Protein 3HBZ (pdb70)

Nearest PDB structures (foldseek):
  3hbz-assembly1_A  TM=1.002E+00  e=9.268E-67  Bacteroides thetaiotaomicron VPI-5482
  4het-assembly1_A  TM=7.985E-01  e=2.164E-38  Bacteroides thetaiotaomicron VPI-5482
  4jrl-assembly1_A-2  TM=7.795E-01  e=2.825E-38  Bacteroides ovatus ATCC 8483
  4het-assembly2_B  TM=7.936E-01  e=6.549E-37  Bacteroides thetaiotaomicron VPI-5482
  3s30-assembly1_A  TM=9.361E-01  e=2.487E-27  Phocaeicola vulgatus ATCC 8482

CATH classification: 2.60.40.2340 (+1 more: 2.60.120.890)

Secondary structure (DSSP, 8-state):
---SS---S--EEEEE-TT------EE-SSEEEEE--TT---TTB--EEEESTT-EEESPTT--B-TTS-EEEEEE-TTSS-EEEEEEEEE-SPPP-EE----B-TT-SS--B--EETTEE---B-SHHHH-----SSGGGSSEEEES--SSS-EEEEE-EE-HHHHH---EE--EEESEEE-GGG---HHHHEEE-EE--S-EEEEEEEEEEE--SSEEETTEE-SS-----EEEE--B--SS-S-B-TTTTTT-TT----EE-SS---EEEEEEEEEE---TT----HHHHHHT-BEE-EEEESSTBGGGTEEETT-EEEEEEEEEEE---

Sequence (333 aa):
GREEAPNAEADILSCRLPGVVTTSPIITNNSINIFVGPGTDISSLAPEFTLTPGATIDPPSGTARDFHSSPQQYTVTAADGFWKKKYTVSVIDTELATIYNFEDTLGGQKKYYIFVEREGEKVVEWASGNAGYATGVPKTADDYPTFQFANGKTGKCLSLVTRSTGFFGSIGPIAAGNLFIGSFDVGNASNPLKATKFGLPFRRHIPTYLAGYYKYKAGDQFTEGGKPVSSGKRDICDIYAIYETSESVPTLDGTNAFTSPNLVVSSIARIDDAKETDDEWTYFKLPFHLSGKKYIDKEKLTAGKYNVAIVFTSSLEGDHFNGAIGSTLLIDEVELIYRSE

Organism: Bacteroides thetaiotaomicron (strain ATCC 29148 / DSM 2079 / JCM 5827 / CCUG 10774 / NCTC 10582 / VPI-5482 / E50) (NCBI:txid226186)

InterPro domains:
  IPR025112 Putative carbohydrate metabolism domain [PF13201] (120-356)
  IPR038653 Putative carbohydrate metabolism domain superfamily [G3DSA:2.60.120.890] (114-360)

B-factor: mean 33.22, std 15.98, range [14.79, 108.2]

Structure (mmCIF, N/CA/C/O backbone):
data_3HBZ
#
_entry.id   3HBZ
#
_cell.length_a   94.551
_cell.length_b   94.551
_cell.length_c   107.812
_cell.angle_alpha   90.000
_cell.angle_beta   90.000
_cell.angle_gamma   120.000
#
_symmetry.space_group_name_H-M   'P 32 2 1'
#
loop_
_entity.id
_entity.type
_entity.pdbx_description
1 polymer 'putative glycoside hydrolase'
2 non-polymer 'CALCIUM ION'
3 non-polymer 'SODIUM ION'
4 non-polymer 'CACODYLATE ION'
5 non-polymer 'ACETATE ION'
6 non-polymer DI(HYDROXYETHYL)ETHER
7 non-polymer 'HEXAETHYLENE GLYCOL'
8 water water
#
loop_
_atom_site.group_PDB
_atom_site.id
_atom_site.type_symbol
_atom_site.label_atom_id
_atom_site.label_alt_id
_atom_site.label_comp_id
_atom_site.label_asym_id
_atom_site.label_entity_id
_atom_site.label_seq_id
_atom_site.pdbx_PDB_ins_code
_atom_site.Cartn_x
_atom_site.Cartn_y
_atom_site.Cartn_z
_atom_site.occupancy
_atom_site.B_iso_or_equiv
_atom_site.auth_seq_id
_atom_site.auth_comp_id
_atom_site.auth_asym_id
_atom_site.auth_atom_id
_atom_site.pdbx_PDB_model_num
ATOM 1 N N . GLY A 1 1 ? 23.058 51.331 -25.233 1.00 43.43 0 GLY A N 1
ATOM 2 C CA . GLY A 1 1 ? 24.129 50.368 -25.701 1.00 46.31 0 GLY A CA 1
ATOM 3 C C . GLY A 1 1 ? 23.882 48.956 -25.215 1.00 45.78 0 GLY A C 1
ATOM 4 O O . GLY A 1 1 ? 22.840 48.683 -24.618 1.00 42.84 0 GLY A O 1
ATOM 5 N N . ARG A 1 2 ? 24.831 48.047 -25.476 1.00 52.60 21 ARG A N 1
ATOM 6 C CA . ARG A 1 2 ? 24.704 46.617 -25.077 1.00 54.12 21 ARG A CA 1
ATOM 7 C C . ARG A 1 2 ? 24.564 46.508 -23.589 1.00 54.14 21 ARG A C 1
ATOM 8 O O . ARG A 1 2 ? 25.189 47.221 -22.867 1.00 56.47 21 ARG A O 1
ATOM 10 N N . GLU A 1 3 ? 23.708 45.613 -23.151 1.00 62.27 22 GLU A N 1
ATOM 11 C CA . GLU A 1 3 ? 23.456 45.323 -21.745 1.00 67.99 22 GLU A CA 1
ATOM 12 C C . GLU A 1 3 ? 24.758 44.923 -21.049 1.00 75.47 22 GLU A C 1
ATOM 13 O O . GLU A 1 3 ? 25.549 44.162 -21.624 1.00 75.16 22 GLU A O 1
ATOM 19 N N . GLU A 1 4 ? 24.975 45.417 -19.821 1.00 81.67 23 GLU A N 1
ATOM 20 C CA . GLU A 1 4 ? 26.243 45.182 -19.092 1.00 86.90 23 GLU A CA 1
ATOM 21 C C . GLU A 1 4 ? 26.199 43.793 -18.431 1.00 90.45 23 GLU A C 1
ATOM 22 O O . GLU A 1 4 ? 27.033 42.924 -18.731 1.00 92.65 23 GLU A O 1
ATOM 24 N N . ALA A 1 5 ? 25.203 43.595 -17.560 1.00 92.77 24 ALA A N 1
ATOM 25 C CA . ALA A 1 5 ? 24.908 42.286 -16.959 1.00 93.19 24 ALA A CA 1
ATOM 26 C C . ALA A 1 5 ? 23.534 41.755 -17.447 1.00 94.11 24 ALA A C 1
ATOM 27 O O . ALA A 1 5 ? 22.513 42.015 -16.809 1.00 93.03 24 ALA A O 1
ATOM 29 N N . PRO A 1 6 ? 23.507 41.028 -18.597 1.00 95.57 25 PRO A N 1
ATOM 30 C CA . PRO A 1 6 ? 22.307 40.248 -19.009 1.00 95.21 25 PRO A CA 1
ATOM 31 C C . PRO A 1 6 ? 21.619 39.474 -17.855 1.00 93.65 25 PRO A C 1
ATOM 32 O O . PRO A 1 6 ? 22.281 38.696 -17.186 1.00 94.52 25 PRO A O 1
ATOM 36 N N . ASN A 1 7 ? 20.311 39.641 -17.646 1.00 91.44 26 ASN A N 1
ATOM 37 C CA . ASN A 1 7 ? 19.629 38.999 -16.484 1.00 90.28 26 ASN A CA 1
ATOM 38 C C . ASN A 1 7 ? 19.437 37.434 -16.547 1.00 88.41 26 ASN A C 1
ATOM 39 O O . ASN A 1 7 ? 18.704 36.863 -15.723 1.00 91.45 26 ASN A O 1
ATOM 44 N N . ALA A 1 8 ? 20.131 36.750 -17.469 1.00 81.61 27 ALA A N 1
ATOM 45 C CA . ALA A 1 8 ? 20.044 35.289 -17.602 1.00 75.41 27 ALA A CA 1
ATOM 46 C C . ALA A 1 8 ? 18.583 34.848 -17.790 1.00 70.64 27 ALA A C 1
ATOM 47 O O . ALA A 1 8 ? 18.089 34.810 -18.918 1.00 73.11 27 ALA A O 1
ATOM 49 N N . GLU A 1 9 ? 17.901 34.557 -16.689 1.00 63.76 28 GLU A N 1
ATOM 50 C CA . GLU A 1 9 ? 16.539 34.008 -16.714 1.00 59.48 28 GLU A CA 1
ATOM 51 C C . GLU A 1 9 ? 15.492 35.008 -17.308 1.00 54.81 28 GLU A C 1
ATOM 52 O O . GLU A 1 9 ? 15.533 36.203 -17.029 1.00 54.71 28 GLU A O 1
ATOM 58 N N . ALA A 1 10 ? 14.571 34.489 -18.122 1.00 45.28 29 ALA A N 1
ATOM 59 C CA . ALA A 1 10 ? 13.529 35.256 -18.663 1.00 39.03 29 ALA A CA 1
ATOM 60 C C . ALA A 1 10 ? 12.201 35.150 -17.861 1.00 33.87 29 ALA A C 1
ATOM 61 O O . ALA A 1 10 ? 11.816 34.117 -17.286 1.00 29.83 29 ALA A O 1
ATOM 63 N N . ASP A 1 11 ? 11.545 36.289 -17.793 1.00 29.37 30 ASP A N 1
ATOM 64 C CA . ASP A 1 11 ? 10.456 36.500 -16.889 1.00 28.19 30 ASP A CA 1
ATOM 65 C C . ASP A 1 11 ? 9.137 36.631 -17.616 1.00 29.02 30 ASP A C 1
ATOM 66 O O . ASP A 1 11 ? 9.071 37.069 -18.765 1.00 27.00 30 ASP A O 1
ATOM 71 N N . ILE A 1 12 ? 8.081 36.304 -16.890 1.00 25.25 31 ILE A N 1
ATOM 72 C CA . ILE A 1 12 ? 6.759 36.817 -17.179 1.00 24.03 31 ILE A CA 1
ATOM 73 C C . ILE A 1 12 ? 6.709 38.201 -16.593 1.00 26.84 31 ILE A C 1
ATOM 74 O O . ILE A 1 12 ? 6.898 38.351 -15.404 1.00 25.89 31 ILE A O 1
ATOM 79 N N . LEU A 1 13 ? 6.422 39.194 -17.422 1.00 26.01 32 LEU A N 1
ATOM 80 C CA . LEU A 1 13 ? 6.416 40.598 -16.988 1.00 27.08 32 LEU A CA 1
ATOM 81 C C . LEU A 1 13 ? 5.034 41.110 -16.709 1.00 25.24 32 LEU A C 1
ATOM 82 O O . LEU A 1 13 ? 4.892 42.100 -16.042 1.00 27.68 32 LEU A O 1
ATOM 87 N N . SER A 1 14 ? 4.000 40.458 -17.233 1.00 25.47 33 SER A N 1
ATOM 88 C CA . SER A 1 14 ? 2.608 40.837 -16.921 1.00 23.43 33 SER A CA 1
ATOM 89 C C . SER A 1 14 ? 1.680 39.701 -17.214 1.00 24.99 33 SER A C 1
ATOM 90 O O . SER A 1 14 ? 2.037 38.782 -17.943 1.00 28.01 33 SER A O 1
ATOM 93 N N . CYS A 1 15 ? 0.474 39.804 -16.671 1.00 26.23 34 CYS A N 1
ATOM 94 C CA . CYS A 1 15 ? -0.567 38.776 -16.842 1.00 26.88 34 CYS A CA 1
ATOM 95 C C . CYS A 1 15 ? -1.889 39.449 -16.925 1.00 28.10 34 CYS A C 1
ATOM 96 O O . CYS A 1 15 ? -2.154 40.340 -16.129 1.00 30.37 34 CYS A O 1
ATOM 99 N N . ARG A 1 16 ? -2.742 39.016 -17.853 1.00 29.37 35 ARG A N 1
ATOM 100 C CA . ARG A 1 16 ? -4.108 39.465 -17.862 1.00 31.06 35 ARG A CA 1
ATOM 101 C C . ARG A 1 16 ? -5.016 38.376 -18.400 1.00 31.59 35 ARG A C 1
ATOM 102 O O . ARG A 1 16 ? -4.516 37.383 -18.935 1.00 30.01 35 ARG A O 1
ATOM 110 N N . LEU A 1 17 ? -6.327 38.537 -18.161 1.00 28.71 36 LEU A N 1
ATOM 111 C CA . LEU A 1 17 ? -7.352 37.601 -18.613 1.00 30.17 36 LEU A CA 1
ATOM 112 C C . LEU A 1 17 ? -8.352 38.350 -19.509 1.00 31.55 36 LEU A C 1
ATOM 113 O O . LEU A 1 17 ? -9.268 39.021 -19.027 1.00 31.73 36 LEU A O 1
ATOM 118 N N . PRO A 1 18 ? -8.168 38.259 -20.822 1.00 34.88 37 PRO A N 1
ATOM 119 C CA . PRO A 1 18 ? -9.060 38.967 -21.749 1.00 34.60 37 PRO A CA 1
ATOM 120 C C . PRO A 1 18 ? -10.525 38.587 -21.490 1.00 33.75 37 PRO A C 1
ATOM 121 O O . PRO A 1 18 ? -10.828 37.425 -21.300 1.00 34.09 37 PRO A O 1
ATOM 125 N N . GLY A 1 19 ? -11.404 39.569 -21.426 1.00 33.84 38 GLY A N 1
ATOM 126 C CA . GLY A 1 19 ? -12.829 39.315 -21.153 1.00 36.27 38 GLY A CA 1
ATOM 127 C C . GLY A 1 19 ? -13.272 38.941 -19.738 1.00 35.64 38 GLY A C 1
ATOM 128 O O . GLY A 1 19 ? -14.463 38.742 -19.529 1.00 37.33 38 GLY A O 1
ATOM 129 N N . VAL A 1 20 ? -12.343 38.845 -18.774 1.00 34.21 39 VAL A N 1
ATOM 130 C CA . VAL A 1 20 ? -12.689 38.647 -17.346 1.00 32.44 39 VAL A CA 1
ATOM 131 C C . VAL A 1 20 ? -12.166 39.843 -16.556 1.00 33.18 39 VAL A C 1
ATOM 132 O O . VAL A 1 20 ? -11.005 40.245 -16.732 1.00 36.78 39 VAL A O 1
ATOM 136 N N . VAL A 1 21 ? -12.990 40.398 -15.674 1.00 32.86 40 VAL A N 1
ATOM 137 C CA . VAL A 1 21 ? -12.545 41.501 -14.823 1.00 34.43 40 VAL A CA 1
ATOM 138 C C . VAL A 1 21 ? -11.831 40.877 -13.632 1.00 32.42 40 VAL A C 1
ATOM 139 O O . VAL A 1 21 ? -12.395 40.040 -12.898 1.00 33.41 40 VAL A O 1
ATOM 151 N N . THR A 1 23 ? -10.071 41.355 -9.976 1.00 27.10 42 THR A N 1
ATOM 152 C CA . THR A 1 23 ? -10.592 42.184 -8.888 1.00 25.03 42 THR A CA 1
ATOM 153 C C . THR A 1 23 ? -9.491 43.111 -8.387 1.00 25.13 42 THR A C 1
ATOM 154 O O . THR A 1 23 ? -9.775 44.101 -7.725 1.00 27.10 42 THR A O 1
ATOM 158 N N . THR A 1 24 ? -8.248 42.784 -8.730 1.00 24.76 43 THR A N 1
ATOM 159 C CA . THR A 1 24 ? -7.042 43.546 -8.336 1.00 23.36 43 THR A CA 1
ATOM 160 C C . THR A 1 24 ? -5.927 43.091 -9.253 1.00 26.13 43 THR A C 1
ATOM 161 O O . THR A 1 24 ? -6.087 42.098 -9.942 1.00 25.63 43 THR A O 1
ATOM 165 N N . SER A 1 25 ? -4.810 43.817 -9.302 1.00 26.95 44 SER A N 1
ATOM 166 C CA . SER A 1 25 ? -3.712 43.422 -10.167 1.00 27.33 44 SER A CA 1
ATOM 167 C C . SER A 1 25 ? -3.099 42.092 -9.778 1.00 25.56 44 SER A C 1
ATOM 168 O O . SER A 1 25 ? -2.917 41.788 -8.617 1.00 28.29 44 SER A O 1
ATOM 171 N N . PRO A 1 26 ? -2.698 41.317 -10.768 1.00 28.61 45 PRO A N 1
ATOM 172 C CA . PRO A 1 26 ? -2.011 40.060 -10.464 1.00 28.81 45 PRO A CA 1
ATOM 173 C C . PRO A 1 26 ? -0.764 40.295 -9.649 1.00 28.00 45 PRO A C 1
ATOM 174 O O . PRO A 1 26 ? -0.109 41.280 -9.852 1.00 28.02 45 PRO A O 1
ATOM 178 N N . ILE A 1 27 ? -0.474 39.395 -8.716 1.00 24.36 46 ILE A N 1
ATOM 179 C CA . ILE A 1 27 ? 0.678 39.513 -7.869 1.00 27.64 46 ILE A CA 1
ATOM 180 C C . ILE A 1 27 ? 1.731 38.548 -8.432 1.00 27.00 46 ILE A C 1
ATOM 181 O O . ILE A 1 27 ? 1.575 37.304 -8.404 1.00 24.87 46 ILE A O 1
ATOM 186 N N . ILE A 1 28 ? 2.776 39.152 -8.965 1.00 27.78 47 ILE A N 1
ATOM 187 C CA . ILE A 1 28 ? 3.881 38.429 -9.576 1.00 28.22 47 ILE A CA 1
ATOM 188 C C . ILE A 1 28 ? 5.110 38.405 -8.669 1.00 27.13 47 ILE A C 1
ATOM 189 O O . ILE A 1 28 ? 5.554 39.423 -8.206 1.00 27.05 47 ILE A O 1
ATOM 194 N N . THR A 1 29 ? 5.631 37.212 -8.389 1.00 28.49 48 THR A N 1
ATOM 195 C CA . THR A 1 29 ? 6.894 37.069 -7.681 1.00 29.24 48 THR A CA 1
ATOM 196 C C . THR A 1 29 ? 7.906 36.476 -8.673 1.00 28.33 48 THR A C 1
ATOM 19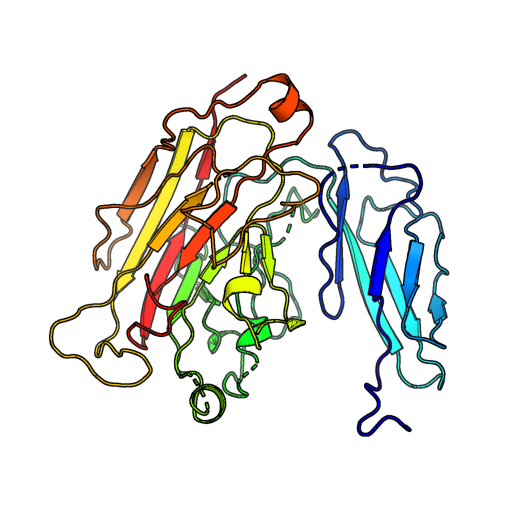7 O O . THR A 1 29 ? 7.628 36.419 -9.865 1.00 31.36 48 THR A O 1
ATOM 201 N N . ASN A 1 30 ? 9.050 36.022 -8.179 1.00 26.97 49 ASN A N 1
ATOM 202 C CA . ASN A 1 30 ? 10.048 35.423 -9.030 1.00 29.43 49 ASN A CA 1
ATOM 203 C C . ASN A 1 30 ? 9.554 34.186 -9.815 1.00 28.87 49 ASN A C 1
ATOM 204 O O . ASN A 1 30 ? 9.974 33.996 -10.946 1.00 26.55 49 ASN A O 1
ATOM 209 N N . ASN A 1 31 ? 8.699 33.352 -9.197 1.00 25.92 50 ASN A N 1
ATOM 210 C CA . ASN A 1 31 ? 8.284 32.071 -9.770 1.00 28.62 50 ASN A CA 1
ATOM 211 C C . ASN A 1 31 ? 6.774 31.775 -9.611 1.00 25.68 50 ASN A C 1
ATOM 212 O O . ASN A 1 31 ? 6.361 30.625 -9.735 1.00 25.98 50 ASN A O 1
ATOM 217 N N . SER A 1 32 ? 5.972 32.789 -9.307 1.00 26.25 51 SER A N 1
ATOM 218 C CA . SER A 1 32 ? 4.549 32.595 -9.099 1.00 27.22 51 SER A CA 1
ATOM 219 C C . SER A 1 32 ? 3.767 33.806 -9.526 1.00 27.26 51 SER A C 1
ATOM 220 O O . SER A 1 32 ? 4.263 34.965 -9.499 1.00 27.31 51 SER A O 1
ATOM 223 N N . ILE A 1 33 ? 2.555 33.516 -9.967 1.00 26.00 52 ILE A N 1
ATOM 224 C CA . ILE A 1 33 ? 1.531 34.529 -10.242 1.00 27.25 52 ILE A CA 1
ATOM 225 C C . ILE A 1 33 ? 0.230 34.142 -9.527 1.00 27.16 52 ILE A C 1
ATOM 226 O O . ILE A 1 33 ? -0.170 32.994 -9.594 1.00 29.34 52 ILE A O 1
ATOM 231 N N . ASN A 1 34 ? -0.383 35.096 -8.810 1.00 26.82 53 ASN A N 1
ATOM 232 C CA . ASN A 1 34 ? -1.717 34.940 -8.221 1.00 27.11 53 ASN A CA 1
ATOM 233 C C . ASN A 1 34 ? -2.638 35.923 -8.936 1.00 27.33 53 ASN A C 1
ATOM 234 O O . ASN A 1 34 ? -2.396 37.135 -8.940 1.00 24.43 53 ASN A O 1
ATOM 239 N N . ILE A 1 35 ? -3.666 35.378 -9.562 1.00 23.82 54 ILE A N 1
ATOM 240 C CA . ILE A 1 35 ? -4.657 36.117 -10.331 1.00 25.92 54 ILE A CA 1
ATOM 241 C C . ILE A 1 35 ? -5.948 36.108 -9.496 1.00 26.82 54 ILE A C 1
ATOM 242 O O . ILE A 1 35 ? -6.336 35.076 -8.987 1.00 25.06 54 ILE A O 1
ATOM 247 N N . PHE A 1 36 ? -6.591 37.255 -9.334 1.00 27.80 55 PHE A N 1
ATOM 248 C CA . PHE A 1 36 ? -7.802 37.354 -8.511 1.00 27.77 55 PHE A CA 1
ATOM 249 C C . PHE A 1 36 ? -9.052 37.675 -9.348 1.00 25.99 55 PHE A C 1
ATOM 250 O O . PHE A 1 36 ? -9.091 38.681 -10.074 1.00 22.37 55 PHE A O 1
ATOM 258 N N . VAL A 1 37 ? -10.084 36.838 -9.209 1.00 25.12 56 VAL A N 1
ATOM 259 C CA . VAL A 1 37 ? -11.347 37.048 -9.907 1.00 25.49 56 VAL A CA 1
ATOM 260 C C . VAL A 1 37 ? -12.507 37.034 -8.906 1.00 24.30 56 VAL A C 1
ATOM 261 O O . VAL A 1 37 ? -12.362 36.573 -7.776 1.00 25.26 56 VAL A O 1
ATOM 265 N N . GLY A 1 38 ? -13.654 37.558 -9.311 1.00 25.37 57 GLY A N 1
ATOM 266 C CA . GLY A 1 38 ? -14.814 37.602 -8.429 1.00 27.17 57 GLY A CA 1
ATOM 267 C C . GLY A 1 38 ? -15.354 36.215 -8.106 1.00 29.56 57 GLY A C 1
ATOM 268 O O . GLY A 1 38 ? -15.383 35.331 -8.971 1.00 27.47 57 GLY A O 1
ATOM 269 N N . PRO A 1 39 ? -15.779 36.006 -6.853 1.00 32.20 58 PRO A N 1
ATOM 270 C CA . PRO A 1 39 ? -16.481 34.771 -6.485 1.00 32.76 58 PRO A CA 1
ATOM 271 C C . PRO A 1 39 ? -17.615 34.503 -7.446 1.00 33.26 58 PRO A C 1
ATOM 272 O O . PRO A 1 39 ? -18.372 35.422 -7.761 1.00 33.56 58 PRO A O 1
ATOM 276 N N . GLY A 1 40 ? -17.699 33.273 -7.937 1.00 33.68 59 GLY A N 1
ATOM 277 C CA . GLY A 1 40 ? -18.656 32.919 -8.986 1.00 33.50 59 GLY A CA 1
ATOM 278 C C . GLY A 1 40 ? -18.095 32.894 -10.409 1.00 33.44 59 GLY A C 1
ATOM 279 O O . GLY A 1 40 ? -18.768 32.407 -11.313 1.00 34.09 59 GLY A O 1
ATOM 280 N N . THR A 1 41 ? -16.905 33.458 -10.646 1.00 32.76 60 THR A N 1
ATOM 281 C CA . THR A 1 41 ? -16.275 33.362 -11.981 1.00 31.30 60 THR A CA 1
ATOM 282 C C . THR A 1 41 ? -15.992 31.902 -12.271 1.00 31.45 60 THR A C 1
ATOM 283 O O . THR A 1 41 ? -15.599 31.172 -11.376 1.00 32.42 60 THR A O 1
ATOM 287 N N . ASP A 1 42 ? -16.220 31.479 -13.512 1.00 32.37 61 ASP A N 1
ATOM 288 C CA . ASP A 1 42 ? -15.864 30.139 -13.960 1.00 31.97 61 ASP A CA 1
ATOM 289 C C . ASP A 1 42 ? -14.355 30.072 -14.174 1.00 30.45 61 ASP A C 1
ATOM 290 O O . ASP A 1 42 ? -13.794 30.811 -15.009 1.00 33.73 61 ASP A O 1
ATOM 295 N N . ILE A 1 43 ? -13.685 29.206 -13.420 1.00 26.18 62 ILE A N 1
ATOM 296 C CA . ILE A 1 43 ? -12.233 29.097 -13.559 1.00 28.03 62 ILE A CA 1
ATOM 297 C C . ILE A 1 43 ? -11.741 27.810 -14.270 1.00 29.67 62 ILE A C 1
ATOM 298 O O . ILE A 1 43 ? -10.523 27.563 -14.307 1.00 29.33 62 ILE A O 1
ATOM 303 N N . SER A 1 44 ? -12.680 27.039 -14.852 1.00 29.10 63 SER A N 1
ATOM 304 C CA . SER A 1 44 ? -12.391 25.764 -15.526 1.00 29.25 63 SER A CA 1
ATOM 305 C C . SER A 1 44 ? -11.697 25.936 -16.858 1.00 29.00 63 SER A C 1
ATOM 306 O O . SER A 1 44 ? -11.205 24.965 -17.417 1.00 27.19 63 SER A O 1
ATOM 309 N N . SER A 1 45 ? -11.706 27.144 -17.406 1.00 29.43 64 SER A N 1
ATOM 310 C CA . SER A 1 45 ? -11.194 27.346 -18.738 1.00 31.22 64 SER A CA 1
ATOM 311 C C . SER A 1 45 ? -10.732 28.770 -18.979 1.00 29.67 64 SER A C 1
ATOM 312 O O . SER A 1 45 ? -11.085 29.387 -19.982 1.00 34.04 64 SER A O 1
ATOM 315 N N . LEU A 1 46 ? -9.883 29.263 -18.102 1.00 28.74 65 LEU A N 1
ATOM 316 C CA . LEU A 1 46 ? -9.309 30.597 -18.244 1.00 26.54 65 LEU A CA 1
ATOM 317 C C . LEU A 1 46 ? -8.052 30.532 -19.099 1.00 27.72 65 LEU A C 1
ATOM 318 O O . LEU A 1 46 ? -7.333 29.522 -19.111 1.00 27.20 65 LEU A O 1
ATOM 323 N N . ALA A 1 47 ? -7.773 31.627 -19.799 1.00 27.69 66 ALA A N 1
ATOM 324 C CA . ALA A 1 47 ? -6.724 31.654 -20.802 1.00 23.94 66 ALA A CA 1
ATOM 325 C C . ALA A 1 47 ? -5.842 32.887 -20.570 1.00 26.23 66 ALA A C 1
ATOM 326 O O . ALA A 1 47 ? -5.870 33.841 -21.350 1.00 24.59 66 ALA A O 1
ATOM 328 N N . PRO A 1 48 ? -5.066 32.874 -19.484 1.00 26.08 67 PRO A N 1
ATOM 329 C CA . PRO A 1 48 ? -4.157 33.981 -19.192 1.00 25.77 67 PRO A CA 1
ATOM 330 C C . PRO A 1 48 ? -3.232 34.325 -20.373 1.00 25.32 67 PRO A C 1
ATOM 331 O O . PRO A 1 48 ? -2.697 33.419 -21.062 1.00 24.04 67 PRO A O 1
ATOM 335 N N . GLU A 1 49 ? -3.063 35.619 -20.619 1.00 24.23 68 GLU A N 1
ATOM 336 C CA . GLU A 1 49 ? -2.089 36.115 -21.605 1.00 27.78 68 GLU A CA 1
ATOM 337 C C . GLU A 1 49 ? -0.978 36.896 -20.920 1.00 28.72 68 GLU A C 1
ATOM 338 O O . GLU A 1 49 ? -1.234 37.651 -19.974 1.00 27.75 68 GLU A O 1
ATOM 344 N N . PHE A 1 50 ? 0.252 36.679 -21.378 1.00 27.08 69 PHE A N 1
ATOM 345 C CA . PHE A 1 50 ? 1.423 37.204 -20.700 1.00 25.79 69 PHE A CA 1
ATOM 346 C C . PHE A 1 50 ? 2.199 38.142 -21.633 1.00 27.87 69 PHE A C 1
ATOM 347 O O . PHE A 1 50 ? 2.104 38.052 -22.875 1.00 25.33 69 PHE A O 1
ATOM 355 N N . THR A 1 51 ? 2.964 39.041 -21.030 1.00 26.81 70 THR A N 1
ATOM 356 C CA . THR A 1 51 ? 4.083 39.622 -21.716 1.00 24.79 70 THR A CA 1
ATOM 357 C C . THR A 1 51 ? 5.332 38.976 -21.128 1.00 26.48 70 THR A C 1
ATOM 358 O O . THR A 1 51 ? 5.324 38.532 -19.964 1.00 23.91 70 THR A O 1
ATOM 362 N N . LEU A 1 52 ? 6.387 38.904 -21.949 1.00 23.92 71 LEU A N 1
ATOM 363 C CA . LEU A 1 52 ? 7.624 38.225 -21.602 1.00 21.63 71 LEU A CA 1
ATOM 364 C C . LEU A 1 52 ? 8.814 39.083 -21.894 1.00 23.42 71 LEU A C 1
ATOM 365 O O . LEU A 1 52 ? 8.758 40.052 -22.667 1.00 22.56 71 LEU A O 1
ATOM 370 N N . THR A 1 53 ? 9.916 38.703 -21.281 1.00 25.76 72 THR A N 1
ATOM 371 C CA . THR A 1 53 ? 11.248 39.187 -21.677 1.00 25.85 72 THR A CA 1
ATOM 372 C C . THR A 1 53 ? 11.438 39.026 -23.182 1.00 24.60 72 THR A C 1
ATOM 373 O O . THR A 1 53 ? 11.205 37.930 -23.731 1.00 24.01 72 THR A O 1
ATOM 377 N N . PRO A 1 54 ? 11.925 40.087 -23.859 1.00 24.53 73 PRO A N 1
ATOM 378 C CA . PRO A 1 54 ? 12.108 39.974 -25.297 1.00 24.38 73 PRO A CA 1
ATOM 379 C C . PRO A 1 54 ? 12.905 38.724 -25.720 1.00 26.08 73 PRO A C 1
ATOM 380 O O . PRO A 1 54 ? 13.931 38.394 -25.129 1.00 26.30 73 PRO A O 1
ATOM 384 N N . GLY A 1 55 ? 12.373 38.019 -26.712 1.00 24.19 74 GLY A N 1
ATOM 385 C CA . GLY A 1 55 ? 12.984 36.819 -27.236 1.00 26.76 74 GLY A CA 1
ATOM 386 C C . GLY A 1 55 ? 12.662 35.538 -26.498 1.00 26.52 74 GLY A C 1
ATOM 387 O O . GLY A 1 55 ? 13.044 34.475 -26.969 1.00 28.68 74 GLY A O 1
ATOM 388 N N . ALA A 1 56 ? 12.024 35.615 -25.333 1.00 24.65 75 ALA A N 1
ATOM 389 C CA . ALA A 1 56 ? 11.643 34.404 -24.590 1.00 23.89 75 ALA A CA 1
ATOM 390 C C . ALA A 1 56 ? 10.430 33.724 -25.211 1.00 25.96 75 ALA A C 1
ATOM 391 O O . ALA A 1 56 ? 9.665 34.329 -25.957 1.00 23.79 75 ALA A O 1
ATOM 393 N N . THR A 1 57 ? 10.241 32.451 -24.870 1.00 25.05 76 THR A N 1
ATOM 394 C CA . THR A 1 57 ? 9.022 31.758 -25.179 1.00 25.02 76 THR A CA 1
ATOM 395 C C . THR A 1 57 ? 8.452 31.118 -23.933 1.00 26.68 76 THR A C 1
ATOM 396 O O . THR A 1 57 ? 9.174 30.864 -22.949 1.00 25.32 76 THR A O 1
ATOM 400 N N . ILE A 1 58 ? 7.156 30.816 -23.982 1.00 25.24 77 ILE A N 1
ATOM 401 C CA . ILE A 1 58 ? 6.488 30.219 -22.839 1.00 24.52 77 ILE A CA 1
ATOM 402 C C . ILE A 1 58 ? 5.726 28.961 -23.288 1.00 24.16 77 ILE A C 1
ATOM 403 O O . ILE A 1 58 ? 5.146 28.917 -24.367 1.00 22.99 77 ILE A O 1
ATOM 408 N N . ASP A 1 59 ? 5.737 27.951 -22.444 1.00 24.07 78 ASP A N 1
ATOM 409 C CA . ASP A 1 59 ? 5.149 26.640 -22.740 1.00 22.97 78 ASP A CA 1
ATOM 410 C C . ASP A 1 59 ? 4.317 26.284 -21.527 1.00 25.39 78 ASP A C 1
ATOM 411 O O . ASP A 1 59 ? 4.842 26.218 -20.431 1.00 26.96 78 ASP A O 1
ATOM 416 N N . PRO A 1 60 ? 3.000 26.080 -21.713 1.00 26.55 79 PRO A N 1
ATOM 417 C CA . PRO A 1 60 ? 2.301 26.218 -22.967 1.00 27.08 79 PRO A CA 1
ATOM 418 C C . PRO A 1 60 ? 2.189 27.686 -23.364 1.00 27.59 79 PRO A C 1
ATOM 419 O O . PRO A 1 60 ? 2.505 28.550 -22.558 1.00 25.46 79 PRO A O 1
ATOM 423 N N . PRO A 1 61 ? 1.779 27.966 -24.613 1.00 27.55 80 PRO A N 1
ATOM 424 C CA . PRO A 1 61 ? 1.865 29.355 -25.076 1.00 27.49 80 PRO A CA 1
ATOM 425 C C . PRO A 1 61 ? 0.858 30.295 -24.393 1.00 25.97 80 PRO A C 1
ATOM 426 O O . PRO A 1 61 ? -0.186 29.837 -23.846 1.00 22.54 80 PRO A O 1
ATOM 430 N N . SER A 1 62 ? 1.170 31.597 -24.442 1.00 24.73 81 SER A N 1
ATOM 431 C CA . SER A 1 62 ? 0.273 32.630 -23.939 1.00 23.22 81 SER A CA 1
ATOM 432 C C . SER A 1 62 ? -1.096 32.456 -24.552 1.00 24.29 81 SER A C 1
ATOM 433 O O . SER A 1 62 ? -1.210 32.213 -25.742 1.00 22.02 81 SER A O 1
ATOM 436 N N . GLY A 1 63 ? -2.142 32.571 -23.738 1.00 22.46 82 GLY A N 1
ATOM 437 C CA . GLY A 1 63 ? -3.499 32.443 -24.235 1.00 23.88 82 GLY A CA 1
ATOM 438 C C . GLY A 1 63 ? -3.995 30.998 -24.292 1.00 26.46 82 GLY A C 1
ATOM 439 O O . GLY A 1 63 ? -5.056 30.753 -24.831 1.00 23.89 82 GLY A O 1
ATOM 440 N N . THR A 1 64 ? -3.237 30.040 -23.759 1.00 24.39 83 THR A N 1
ATOM 441 C CA . THR A 1 64 ? -3.753 28.668 -23.645 1.00 24.73 83 THR A CA 1
ATOM 442 C C . THR A 1 64 ? -4.834 28.608 -22.553 1.00 24.91 83 THR A C 1
ATOM 443 O O . THR A 1 64 ? -4.621 29.102 -21.444 1.00 25.19 83 THR A O 1
ATOM 447 N N . ALA A 1 65 ? -5.972 27.988 -22.874 1.00 22.41 84 ALA A N 1
ATOM 448 C CA . ALA A 1 65 ? -7.052 27.783 -21.924 1.00 25.16 84 ALA A CA 1
ATOM 449 C C . ALA A 1 65 ? -6.659 26.626 -21.012 1.00 26.08 84 ALA A C 1
ATOM 450 O O . ALA A 1 65 ? -6.204 25.581 -21.495 1.00 26.98 84 ALA A O 1
ATOM 452 N N . ARG A 1 66 ? -6.844 26.807 -19.707 1.00 24.59 85 ARG A N 1
ATOM 453 C CA . ARG A 1 66 ? -6.562 25.741 -18.756 1.00 26.82 85 ARG A CA 1
ATOM 454 C C . ARG A 1 66 ? -7.531 25.796 -17.616 1.00 26.47 85 ARG A C 1
ATOM 455 O O . ARG A 1 66 ? -8.235 26.801 -17.432 1.00 26.68 85 ARG A O 1
ATOM 463 N N . ASP A 1 67 ? -7.532 24.700 -16.860 1.00 26.07 86 ASP A N 1
ATOM 464 C CA . ASP A 1 67 ? -8.386 24.507 -15.692 1.00 25.12 86 ASP A CA 1
ATOM 465 C C . ASP A 1 67 ? -7.602 24.923 -14.448 1.00 25.97 86 ASP A C 1
ATOM 466 O O . ASP A 1 67 ? -6.623 24.263 -14.073 1.00 25.34 86 ASP A O 1
ATOM 471 N N . PHE A 1 68 ? -8.022 26.028 -13.830 1.00 25.94 87 PHE A N 1
ATOM 472 C CA . PHE A 1 68 ? -7.322 26.598 -12.689 1.00 23.84 87 PHE A CA 1
ATOM 473 C C . PHE A 1 68 ? -7.978 26.235 -11.328 1.00 25.92 87 PHE A C 1
ATOM 474 O O . PHE A 1 68 ? -7.704 26.835 -10.292 1.00 24.99 87 PHE A O 1
ATOM 482 N N . HIS A 1 69 ? -8.814 25.215 -11.323 1.00 26.72 88 HIS A N 1
ATOM 483 C CA . HIS A 1 69 ? -9.181 24.595 -10.062 1.00 28.02 88 HIS A CA 1
ATOM 484 C C . HIS A 1 69 ? -7.933 24.246 -9.216 1.00 28.64 88 HIS A C 1
ATOM 485 O O . HIS A 1 69 ? -7.960 24.395 -7.995 1.00 29.84 88 HIS A O 1
ATOM 492 N N . SER A 1 70 ? -6.853 23.825 -9.879 1.00 27.50 89 SER A N 1
ATOM 493 C CA A SER A 1 70 ? -5.547 23.685 -9.246 0.65 26.83 89 SER A CA 1
ATOM 494 C CA B SER A 1 70 ? -5.553 23.657 -9.243 0.35 27.68 89 SER A CA 1
ATOM 495 C C . SER A 1 70 ? -4.559 24.558 -9.964 1.00 27.69 89 SER A C 1
ATOM 496 O O . SER A 1 70 ? -4.730 24.830 -11.149 1.00 28.33 89 SER A O 1
ATOM 501 N N . PRO A 1 71 ? -3.500 24.989 -9.262 1.00 25.86 90 PRO A N 1
ATOM 502 C CA . PRO A 1 71 ? -2.532 25.866 -9.919 1.00 25.61 90 PRO A CA 1
ATOM 503 C C . PRO A 1 71 ? -1.878 25.152 -11.086 1.00 25.80 90 PRO A C 1
ATOM 504 O O . PRO A 1 71 ? -1.737 23.941 -11.049 1.00 26.12 90 PRO A O 1
ATOM 508 N N . GLN A 1 72 ? -1.506 25.915 -12.102 1.00 22.92 91 GLN A N 1
ATOM 509 C CA . GLN A 1 72 ? -1.002 25.390 -13.349 1.00 23.08 91 GLN A CA 1
ATOM 510 C C . GLN A 1 72 ? 0.375 25.965 -13.553 1.00 25.27 91 GLN A C 1
ATOM 511 O O . GLN A 1 72 ? 0.596 27.146 -13.255 1.00 25.46 91 GLN A O 1
ATOM 517 N N . GLN A 1 73 ? 1.292 25.141 -14.045 1.00 23.91 92 GLN A N 1
ATOM 518 C CA . GLN A 1 73 ? 2.671 25.559 -14.275 1.00 26.09 92 GLN A CA 1
ATOM 519 C C . GLN A 1 73 ? 2.950 25.895 -15.743 1.00 26.29 92 GLN A C 1
ATOM 520 O O . GLN A 1 73 ? 2.477 25.223 -16.661 1.00 24.11 92 GLN A O 1
ATOM 526 N N . TYR A 1 74 ? 3.749 26.930 -15.941 1.00 24.55 93 TYR A N 1
ATOM 527 C CA . TYR A 1 74 ? 4.275 27.313 -17.228 1.00 25.81 93 TYR A CA 1
ATOM 528 C C . TYR A 1 74 ? 5.786 27.429 -17.142 1.00 27.29 93 TYR A C 1
ATOM 529 O O . TYR A 1 74 ? 6.322 27.862 -16.125 1.00 30.75 93 TYR A O 1
ATOM 538 N N . THR A 1 75 ? 6.467 27.105 -18.230 1.00 27.03 94 THR A N 1
ATOM 539 C CA . THR A 1 75 ? 7.915 27.293 -18.320 1.00 26.20 94 THR A CA 1
ATOM 540 C C . THR A 1 75 ? 8.267 28.345 -19.378 1.00 26.62 94 THR A C 1
ATOM 541 O O . THR A 1 75 ? 7.854 28.242 -20.517 1.00 24.88 94 THR A O 1
ATOM 545 N N . VAL A 1 76 ? 9.062 29.319 -18.968 1.00 25.33 95 VAL A N 1
ATOM 546 C CA . VAL A 1 76 ? 9.590 30.354 -19.828 1.00 25.73 95 VAL A CA 1
ATOM 547 C C . VAL A 1 76 ? 11.042 29.973 -20.124 1.00 23.90 95 VAL A C 1
ATOM 548 O O . VAL A 1 76 ? 11.823 29.658 -19.220 1.00 25.10 95 VAL A O 1
ATOM 552 N N . THR A 1 77 ? 11.370 29.952 -21.413 1.00 23.83 96 THR A N 1
ATOM 553 C CA . THR A 1 77 ? 12.709 29.707 -21.886 1.00 22.53 96 THR A CA 1
ATOM 554 C C . THR A 1 77 ? 13.224 30.975 -22.514 1.00 25.85 96 THR A C 1
ATOM 555 O O . THR A 1 77 ? 12.524 31.570 -23.351 1.00 23.64 96 THR A O 1
ATOM 559 N N . ALA A 1 78 ? 14.431 31.377 -22.104 1.00 23.17 97 ALA A N 1
ATOM 560 C CA . ALA A 1 78 ? 15.096 32.521 -22.715 1.00 26.82 97 ALA A CA 1
ATOM 561 C C . ALA A 1 78 ? 15.418 32.249 -24.155 1.00 27.55 97 ALA A C 1
ATOM 562 O O . ALA A 1 78 ? 15.395 31.089 -24.619 1.00 28.81 97 ALA A O 1
ATOM 564 N N . ALA A 1 79 ? 15.702 33.352 -24.845 1.00 27.14 98 ALA A N 1
ATOM 565 C CA . ALA A 1 79 ? 16.060 33.376 -26.253 1.00 26.03 98 ALA A CA 1
ATOM 566 C C . ALA A 1 79 ? 17.159 32.422 -26.519 1.00 25.79 98 ALA A C 1
ATOM 567 O O . ALA A 1 79 ? 17.134 31.767 -27.539 1.00 27.77 98 ALA A O 1
ATOM 569 N N . ASP A 1 80 ? 18.134 32.334 -25.614 1.00 25.19 99 ASP A N 1
ATOM 570 C CA . ASP A 1 80 ? 19.282 31.444 -25.828 1.00 26.09 99 ASP A CA 1
ATOM 571 C C . ASP A 1 80 ? 18.963 29.949 -25.746 1.00 27.24 99 ASP A C 1
ATOM 572 O O . ASP A 1 80 ? 19.818 29.155 -26.063 1.00 29.87 99 ASP A O 1
ATOM 577 N N . GLY A 1 81 ? 17.757 29.569 -25.314 1.00 26.43 100 GLY A N 1
ATOM 578 C CA . GLY A 1 81 ? 17.395 28.157 -25.140 1.00 25.72 100 GLY A CA 1
ATOM 579 C C . GLY A 1 81 ? 17.988 27.430 -23.933 1.00 26.11 100 GLY A C 1
ATOM 580 O O . GLY A 1 81 ? 17.672 26.266 -23.693 1.00 29.97 100 GLY A O 1
ATOM 581 N N . PHE A 1 82 ? 18.855 28.089 -23.178 1.00 22.86 101 PHE A N 1
ATOM 582 C CA . PHE A 1 82 ? 19.512 27.492 -22.002 1.00 22.67 101 PHE A CA 1
ATOM 583 C C . PHE A 1 82 ? 18.762 27.847 -20.714 1.00 23.01 101 PHE A C 1
ATOM 584 O O . PHE A 1 82 ? 18.366 26.979 -19.961 1.00 24.06 101 PHE A O 1
ATOM 592 N N . TRP A 1 83 ? 18.562 29.137 -20.458 1.00 21.55 102 TRP A N 1
ATOM 593 C CA . TRP A 1 83 ? 17.932 29.560 -19.213 1.00 21.63 102 TRP A CA 1
ATOM 594 C C . TRP A 1 83 ? 16.433 29.343 -19.285 1.00 23.29 102 TRP A C 1
ATOM 595 O O . TRP A 1 83 ? 15.797 29.740 -20.250 1.00 25.67 102 TRP A O 1
ATOM 606 N N . LYS A 1 84 ? 15.875 28.718 -18.252 1.00 24.38 103 LYS A N 1
ATOM 607 C CA . LYS A 1 84 ? 14.426 28.440 -18.166 1.00 26.26 103 LYS A CA 1
ATOM 608 C C . LYS A 1 84 ? 13.935 28.788 -16.761 1.00 28.64 103 LYS A C 1
ATOM 609 O O . LYS A 1 84 ? 14.700 28.777 -15.820 1.00 30.38 103 LYS A O 1
ATOM 615 N N . LYS A 1 85 ? 12.675 29.131 -16.612 1.00 27.16 104 LYS A N 1
ATOM 616 C CA . LYS A 1 85 ? 12.140 29.352 -15.288 1.00 28.52 104 LYS A CA 1
ATOM 617 C C . LYS A 1 85 ? 10.733 28.814 -15.276 1.00 27.51 104 LYS A C 1
ATOM 618 O O . LYS A 1 85 ? 9.971 29.106 -16.179 1.00 27.49 104 LYS A O 1
ATOM 624 N N . LYS A 1 86 ? 10.368 28.123 -14.212 1.00 24.71 105 LYS A N 1
ATOM 625 C CA . LYS A 1 86 ? 9.017 27.639 -14.049 1.00 26.22 105 LYS A CA 1
ATOM 626 C C . LYS A 1 86 ? 8.244 28.592 -13.171 1.00 24.24 105 LYS A C 1
ATOM 627 O O . LYS A 1 86 ? 8.723 29.001 -12.120 1.00 28.97 105 LYS A O 1
ATOM 633 N N . TYR A 1 87 ? 7.041 28.934 -13.604 1.00 22.70 106 TYR A N 1
ATOM 634 C CA . TYR A 1 87 ? 6.117 29.702 -12.803 1.00 25.82 106 TYR A CA 1
ATOM 635 C C . TYR A 1 87 ? 4.924 28.838 -12.469 1.00 25.09 106 TYR A C 1
ATOM 636 O O . TYR A 1 87 ? 4.462 28.095 -13.338 1.00 27.73 106 TYR A O 1
ATOM 645 N N . THR A 1 88 ? 4.446 28.950 -11.229 1.00 25.35 107 THR A N 1
ATOM 646 C CA . THR A 1 88 ? 3.176 28.432 -10.779 1.00 24.99 107 THR A CA 1
ATOM 647 C C . THR A 1 88 ? 2.133 29.539 -10.809 1.00 26.64 107 THR A C 1
ATOM 648 O O . THR A 1 88 ? 2.239 30.542 -10.116 1.00 26.14 107 THR A O 1
ATOM 652 N N . VAL A 1 89 ? 1.081 29.327 -11.589 1.00 26.95 108 VAL A N 1
ATOM 653 C CA . VAL A 1 89 ? 0.057 30.327 -11.774 1.00 24.18 108 VAL A CA 1
ATOM 654 C C . VAL A 1 89 ? -1.237 29.815 -11.163 1.00 24.92 108 VAL A C 1
ATOM 655 O O . VAL A 1 89 ? -1.727 28.739 -11.535 1.00 24.94 108 VAL A O 1
ATOM 659 N N . SER A 1 90 ? -1.743 30.590 -10.207 1.00 23.30 109 SER A N 1
ATOM 660 C CA . SER A 1 90 ? -2.893 30.251 -9.413 1.00 23.80 109 SER A CA 1
ATOM 661 C C . SER A 1 90 ? -3.961 31.319 -9.609 1.00 23.85 109 SER A C 1
ATOM 662 O O . SER A 1 90 ? -3.647 32.521 -9.821 1.00 25.27 109 SER A O 1
ATOM 665 N N . VAL A 1 91 ? -5.209 30.879 -9.539 1.00 23.92 110 VAL A N 1
ATOM 666 C CA . VAL A 1 91 ? -6.369 31.776 -9.581 1.00 26.61 110 VAL A CA 1
ATOM 667 C C . VAL A 1 91 ? -7.114 31.688 -8.251 1.00 25.88 110 VAL A C 1
ATOM 668 O O . VAL A 1 91 ? -7.430 30.602 -7.794 1.00 25.88 110 VAL A O 1
ATOM 672 N N . ILE A 1 92 ? -7.352 32.842 -7.645 1.00 22.69 111 ILE A N 1
ATOM 673 C CA . ILE A 1 92 ? -8.094 32.965 -6.395 1.00 24.91 111 ILE A CA 1
ATOM 674 C C . ILE A 1 92 ? -9.479 33.468 -6.770 1.00 23.58 111 ILE A C 1
ATOM 675 O O . ILE A 1 92 ? -9.614 34.572 -7.298 1.00 24.18 111 ILE A O 1
ATOM 680 N N . ASP A 1 93 ? -10.491 32.649 -6.546 1.00 25.44 112 ASP A N 1
ATOM 681 C CA . ASP A 1 93 ? -11.871 33.010 -6.893 1.00 26.97 112 ASP A CA 1
ATOM 682 C C . ASP A 1 93 ? -12.788 33.054 -5.669 1.00 27.04 112 ASP A C 1
ATOM 683 O O . ASP A 1 93 ? -13.993 32.896 -5.805 1.00 27.08 112 ASP A O 1
ATOM 688 N N . THR A 1 94 ? -12.212 33.261 -4.496 1.00 24.14 113 THR A N 1
ATOM 689 C CA . THR A 1 94 ? -12.944 33.224 -3.249 1.00 25.06 113 THR A CA 1
ATOM 690 C C . THR A 1 94 ? -12.814 34.581 -2.556 1.00 24.92 113 THR A C 1
ATOM 691 O O . THR A 1 94 ? -12.017 35.410 -2.942 1.00 22.15 113 THR A O 1
ATOM 695 N N . GLU A 1 95 ? -13.640 34.805 -1.552 1.00 23.85 114 GLU A N 1
ATOM 696 C CA . GLU A 1 95 ? -13.586 36.040 -0.802 1.00 26.78 114 GLU A CA 1
ATOM 697 C C . GLU A 1 95 ? -12.415 35.986 0.190 1.00 27.00 114 GLU A C 1
ATOM 698 O O . GLU A 1 95 ? -11.929 34.921 0.514 1.00 23.60 114 GLU A O 1
ATOM 704 N N . LEU A 1 96 ? -11.908 37.147 0.602 1.00 28.09 115 LEU A N 1
ATOM 705 C CA . LEU A 1 96 ? -10.729 37.201 1.468 1.00 29.58 115 LEU A CA 1
ATOM 706 C C . LEU A 1 96 ? -10.904 36.278 2.689 1.00 29.33 115 LEU A C 1
ATOM 707 O O . LEU A 1 96 ? -11.968 36.237 3.278 1.00 26.52 115 LEU A O 1
ATOM 712 N N . ALA A 1 97 ? -9.855 35.576 3.080 1.00 28.25 116 ALA A N 1
ATOM 713 C CA . ALA A 1 97 ? -9.880 34.731 4.287 1.00 27.22 116 ALA A CA 1
ATOM 714 C C . ALA A 1 97 ? -9.907 35.670 5.493 1.00 25.07 116 ALA A C 1
ATOM 715 O O . ALA A 1 97 ? -9.347 36.762 5.418 1.00 27.43 116 ALA A O 1
ATOM 717 N N . THR A 1 98 ? -10.529 35.237 6.592 1.00 23.47 117 THR A N 1
ATOM 718 C CA . THR A 1 98 ? -10.680 36.082 7.800 1.00 27.08 117 THR A CA 1
ATOM 719 C C . THR A 1 98 ? -10.298 35.407 9.134 1.00 26.63 117 THR A C 1
ATOM 720 O O . THR A 1 98 ? -10.427 36.030 10.190 1.00 26.06 117 THR A O 1
ATOM 724 N N . ILE A 1 99 ? -9.832 34.160 9.075 1.00 23.81 118 ILE A N 1
ATOM 725 C CA . ILE A 1 99 ? -9.468 33.393 10.272 1.00 28.82 118 ILE A CA 1
ATOM 726 C C . ILE A 1 99 ? -8.034 32.935 10.088 1.00 25.91 118 ILE A C 1
ATOM 727 O O . ILE A 1 99 ? -7.750 32.197 9.155 1.00 26.65 118 ILE A O 1
ATOM 732 N N . TYR A 1 100 ? -7.136 33.349 10.980 1.00 25.91 119 TYR A N 1
ATOM 733 C CA . TYR A 1 100 ? -5.696 33.166 10.768 1.00 24.36 119 TYR A CA 1
ATOM 734 C C . TYR A 1 100 ? -5.057 32.437 11.932 1.00 26.34 119 TYR A C 1
ATOM 735 O O . TYR A 1 100 ? -4.921 32.995 13.011 1.00 24.84 119 TYR A O 1
ATOM 744 N N . ASN A 1 101 ? -4.645 31.197 11.704 1.00 23.16 120 ASN A N 1
ATOM 745 C CA . ASN A 1 101 ? -4.017 30.389 12.747 1.00 25.05 120 ASN A CA 1
ATOM 746 C C . ASN A 1 101 ? -2.499 30.189 12.539 1.00 24.95 120 ASN A C 1
ATOM 747 O O . ASN A 1 101 ? -1.809 29.600 13.367 1.00 24.52 120 ASN A O 1
ATOM 752 N N . PHE A 1 102 ? -2.002 30.677 11.408 1.00 24.92 121 PHE A N 1
ATOM 753 C CA . PHE A 1 102 ? -0.585 30.704 11.094 1.00 25.39 121 PHE A CA 1
ATOM 754 C C . PHE A 1 102 ? 0.085 29.339 11.082 1.00 25.91 121 PHE A C 1
ATOM 755 O O . PHE A 1 102 ? 1.273 29.227 11.420 1.00 24.58 121 PHE A O 1
ATOM 763 N N . GLU A 1 103 ? -0.683 28.312 10.686 1.00 25.33 122 GLU A N 1
ATOM 764 C CA . GLU A 1 103 ? -0.190 26.959 10.592 1.00 25.40 122 GLU A CA 1
ATOM 765 C C . GLU A 1 103 ? 0.471 26.651 9.233 1.00 28.69 122 GLU A C 1
ATOM 766 O O . GLU A 1 103 ? 1.354 25.816 9.147 1.00 31.34 122 GLU A O 1
ATOM 772 N N . ASP A 1 104 ? 0.000 27.288 8.166 1.00 29.16 123 ASP A N 1
ATOM 773 C CA . ASP A 1 104 ? 0.294 26.834 6.808 1.00 24.96 123 ASP A CA 1
ATOM 774 C C . ASP A 1 104 ? 1.274 27.772 6.128 1.00 25.28 123 ASP A C 1
ATOM 775 O O . ASP A 1 104 ? 1.075 29.002 6.143 1.00 23.09 123 ASP A O 1
ATOM 780 N N . THR A 1 105 ? 2.300 27.204 5.523 1.00 22.41 124 THR A N 1
ATOM 781 C CA . THR A 1 105 ? 3.280 27.972 4.770 1.00 23.70 124 THR A CA 1
ATOM 782 C C . THR A 1 105 ? 3.633 27.190 3.503 1.00 25.49 124 THR A C 1
ATOM 783 O O . THR A 1 105 ? 3.355 25.982 3.402 1.00 26.49 124 THR A O 1
ATOM 787 N N . LEU A 1 106 ? 4.242 27.866 2.527 1.00 26.52 125 LEU A N 1
ATOM 788 C CA . LEU A 1 106 ? 4.628 27.234 1.264 1.00 27.12 125 LEU A CA 1
ATOM 789 C C . LEU A 1 106 ? 5.903 26.415 1.427 1.00 29.57 125 LEU A C 1
ATOM 790 O O . LEU A 1 106 ? 6.898 26.897 1.911 1.00 30.07 125 LEU A O 1
ATOM 795 N N . GLY A 1 107 ? 5.850 25.149 1.043 1.00 32.43 126 GLY A N 1
ATOM 796 C CA . GLY A 1 107 ? 7.015 24.267 1.134 1.00 33.30 126 GLY A CA 1
ATOM 797 C C . GLY A 1 107 ? 8.046 24.563 0.048 1.00 35.56 126 GLY A C 1
ATOM 798 O O . GLY A 1 107 ? 7.734 25.173 -0.977 1.00 36.71 126 GLY A O 1
ATOM 799 N N . GLY A 1 108 ? 9.299 24.170 0.301 1.00 36.59 127 GLY A N 1
ATOM 800 C CA . GLY A 1 108 ? 10.376 24.335 -0.680 1.00 36.46 127 GLY A CA 1
ATOM 801 C C . GLY A 1 108 ? 10.893 25.746 -0.942 1.00 35.80 127 GLY A C 1
ATOM 802 O O . GLY A 1 108 ? 11.538 25.979 -1.949 1.00 42.53 127 GLY A O 1
ATOM 803 N N . GLN A 1 109 ? 10.616 26.692 -0.066 1.00 30.59 128 GLN A N 1
ATOM 804 C CA . GLN A 1 109 ? 11.083 28.073 -0.253 1.00 32.13 128 GLN A CA 1
ATOM 805 C C . GLN A 1 109 ? 12.230 28.337 0.697 1.00 27.70 128 GLN A C 1
ATOM 806 O O . GLN A 1 109 ? 12.357 27.687 1.706 1.00 29.66 128 GLN A O 1
ATOM 812 N N . LYS A 1 110 ? 13.032 29.331 0.397 1.00 26.91 129 LYS A N 1
ATOM 813 C CA A LYS A 1 110 ? 14.159 29.659 1.250 0.60 27.94 129 LYS A CA 1
ATOM 814 C CA B LYS A 1 110 ? 14.170 29.704 1.221 0.40 27.57 129 LYS A CA 1
ATOM 815 C C . LYS A 1 110 ? 13.750 30.519 2.440 1.00 25.63 129 LYS A C 1
ATOM 816 O O . LYS A 1 110 ? 14.529 30.690 3.367 1.00 27.17 129 LYS A O 1
ATOM 827 N N . TYR A 1 111 ? 12.544 31.070 2.406 1.00 24.90 130 TYR A N 1
ATOM 828 C CA . TYR A 1 111 ? 11.996 31.739 3.578 1.00 25.72 130 TYR A CA 1
ATOM 829 C C . TYR A 1 111 ? 10.500 31.436 3.659 1.00 27.44 130 TYR A C 1
ATOM 830 O O . TYR A 1 111 ? 9.909 30.904 2.733 1.00 24.48 130 TYR A O 1
ATOM 839 N N . TYR A 1 112 ? 9.895 31.801 4.773 1.00 27.35 131 TYR A N 1
ATOM 840 C CA . TYR A 1 112 ? 8.535 31.462 5.012 1.00 24.70 131 TYR A CA 1
ATOM 841 C C . TYR A 1 112 ? 7.600 32.399 4.312 1.00 26.37 131 TYR A C 1
ATOM 842 O O . TYR A 1 112 ? 7.757 33.638 4.388 1.00 23.90 131 TYR A O 1
ATOM 851 N N . ILE A 1 113 ? 6.597 31.786 3.677 1.00 23.74 132 ILE A N 1
ATOM 852 C CA . ILE A 1 113 ? 5.420 32.474 3.101 1.00 22.65 132 ILE A CA 1
ATOM 853 C C . ILE A 1 113 ? 4.197 31.760 3.707 1.00 23.27 132 ILE A C 1
ATOM 854 O O . ILE A 1 113 ? 3.991 30.549 3.499 1.00 21.87 132 ILE A O 1
ATOM 859 N N . PHE A 1 114 ? 3.472 32.508 4.531 1.00 24.50 133 PHE A N 1
ATOM 860 C CA . PHE A 1 114 ? 2.224 32.079 5.162 1.00 23.67 133 PHE A CA 1
ATOM 861 C C . PHE A 1 114 ? 1.080 32.148 4.194 1.00 23.84 133 PHE A C 1
ATOM 862 O O . PHE A 1 114 ? 0.885 33.173 3.501 1.00 22.51 133 PHE A O 1
ATOM 870 N N . VAL A 1 115 ? 0.306 31.078 4.134 1.00 24.91 134 VAL A N 1
ATOM 871 C CA . VAL A 1 115 ? -0.856 31.012 3.265 1.00 24.23 134 VAL A CA 1
ATOM 872 C C . VAL A 1 115 ? -2.118 30.654 4.043 1.00 26.99 134 VAL A C 1
ATOM 873 O O . VAL A 1 115 ? -2.058 30.114 5.152 1.00 25.62 134 VAL A O 1
ATOM 877 N N . GLU A 1 116 ? -3.263 30.982 3.461 1.00 23.34 135 GLU A N 1
ATOM 878 C CA . GLU A 1 116 ? -4.558 30.526 3.960 1.00 26.36 135 GLU A CA 1
ATOM 879 C C . GLU A 1 116 ? -5.056 29.475 2.978 1.00 28.65 135 GLU A C 1
ATOM 880 O O . GLU A 1 116 ? -4.870 29.648 1.767 1.00 26.36 135 GLU A O 1
ATOM 886 N N . ARG A 1 117 ? -5.644 28.382 3.489 1.00 31.05 136 ARG A N 1
ATOM 887 C CA . ARG A 1 117 ? -6.162 27.299 2.665 1.00 33.44 136 ARG A CA 1
ATOM 888 C C . ARG A 1 117 ? -7.661 27.079 2.917 1.00 37.26 136 ARG A C 1
ATOM 889 O O . ARG A 1 117 ? -8.189 27.394 3.989 1.00 35.56 136 ARG A O 1
ATOM 897 N N . GLU A 1 118 ? -8.353 26.604 1.885 1.00 41.33 137 GLU A N 1
ATOM 898 C CA . GLU A 1 118 ? -9.655 25.915 2.029 1.00 43.99 137 GLU A CA 1
ATOM 899 C C . GLU A 1 118 ? -9.409 24.507 1.507 1.00 45.07 137 GLU A C 1
ATOM 900 O O . GLU A 1 118 ? -9.269 24.313 0.305 1.00 44.91 137 GLU A O 1
ATOM 906 N N . GLY A 1 119 ? -9.290 23.537 2.413 1.00 47.41 138 GLY A N 1
ATOM 907 C CA . GLY A 1 119 ? -8.860 22.185 2.049 1.00 45.64 138 GLY A CA 1
ATOM 908 C C . GLY A 1 119 ? -7.440 22.266 1.533 1.00 45.60 138 GLY A C 1
ATOM 909 O O . GLY A 1 119 ? -6.580 22.902 2.159 1.00 50.42 138 GLY A O 1
ATOM 910 N N . GLU A 1 120 ? -7.189 21.647 0.385 1.00 45.45 139 GLU A N 1
ATOM 911 C CA . GLU A 1 120 ? -5.874 21.715 -0.281 1.00 45.05 139 GLU A CA 1
ATOM 912 C C . GLU A 1 120 ? -5.696 22.997 -1.123 1.00 42.26 139 GLU A C 1
ATOM 913 O O . GLU A 1 120 ? -4.577 23.310 -1.520 1.00 44.95 139 GLU A O 1
ATOM 916 N N . LYS A 1 121 ? -6.782 23.728 -1.392 1.00 38.68 140 LYS A N 1
ATOM 917 C CA . LYS A 1 121 ? -6.711 24.988 -2.160 1.00 39.07 140 LYS A CA 1
ATOM 918 C C . LYS A 1 121 ? -6.226 26.216 -1.343 1.00 36.58 140 LYS A C 1
ATOM 919 O O . LYS A 1 121 ? -6.911 26.670 -0.403 1.00 31.04 140 LYS A O 1
ATOM 925 N N . VAL A 1 122 ? -5.065 26.750 -1.736 1.00 32.94 141 VAL A N 1
ATOM 926 C CA . VAL A 1 122 ? -4.589 28.032 -1.247 1.00 33.29 141 VAL A CA 1
ATOM 927 C C . VAL A 1 122 ? -5.536 29.182 -1.677 1.00 30.36 141 VAL A C 1
ATOM 928 O O . VAL A 1 122 ? -5.827 29.327 -2.837 1.00 31.68 141 VAL A O 1
ATOM 932 N N . VAL A 1 123 ? -6.029 29.968 -0.736 1.00 28.13 142 VAL A N 1
ATOM 933 C CA . VAL A 1 123 ? -6.908 31.126 -1.060 1.00 29.69 142 VAL A CA 1
ATOM 934 C C . VAL A 1 123 ? -6.302 32.504 -0.753 1.00 30.66 142 VAL A C 1
ATOM 935 O O . VAL A 1 123 ? -6.945 33.543 -1.017 1.00 31.65 142 VAL A O 1
ATOM 947 N N . GLU A 1 125 ? -1.986 34.320 -0.043 1.00 29.41 144 GLU A N 1
ATOM 948 C CA . GLU A 1 125 ? -0.625 34.398 0.407 1.00 29.92 144 GLU A CA 1
ATOM 949 C C . GLU A 1 125 ? -0.377 35.722 1.136 1.00 30.95 144 GLU A C 1
ATOM 950 O O . GLU A 1 125 ? -0.541 36.811 0.568 1.00 25.59 144 GLU A O 1
ATOM 956 N N . TRP A 1 126 ? -0.018 35.634 2.411 1.00 27.12 145 TRP A N 1
ATOM 957 C CA . TRP A 1 126 ? 0.437 36.819 3.147 1.00 25.88 145 TRP A CA 1
ATOM 958 C C . TRP A 1 126 ? 1.752 37.273 2.533 1.00 29.06 145 TRP A C 1
ATOM 959 O O . TRP A 1 126 ? 2.498 36.478 1.953 1.00 25.89 145 TRP A O 1
ATOM 970 N N . ALA A 1 127 ? 2.025 38.557 2.659 1.00 27.04 146 ALA A N 1
ATOM 971 C CA . ALA A 1 127 ? 3.287 39.137 2.181 1.00 27.11 146 ALA A CA 1
ATOM 972 C C . ALA A 1 127 ? 4.119 39.587 3.381 1.00 24.77 146 ALA A C 1
ATOM 973 O O . ALA A 1 1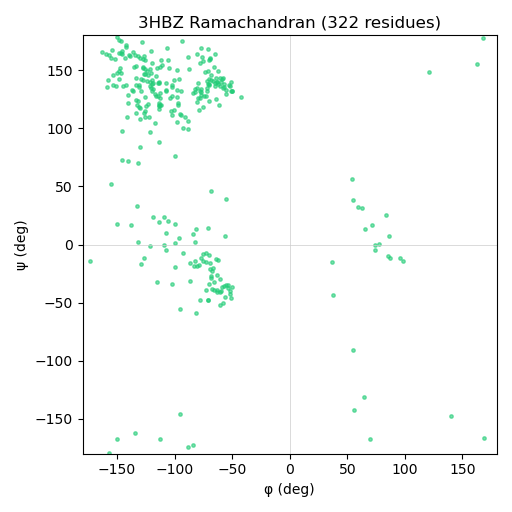27 ? 3.565 39.842 4.467 1.00 26.49 146 ALA A O 1
ATOM 975 N N . SER A 1 128 ? 5.437 39.715 3.165 1.00 21.73 147 SER A N 1
ATOM 976 C CA . SER A 1 128 ? 6.368 40.351 4.116 1.00 23.11 147 SER A CA 1
ATOM 977 C C . SER A 1 128 ? 7.496 40.964 3.343 1.00 25.86 147 SER A C 1
ATOM 978 O O . SER A 1 128 ? 7.554 40.825 2.110 1.00 25.91 147 SER A O 1
ATOM 981 N N . GLY A 1 129 ? 8.417 41.613 4.061 1.00 24.36 148 GLY A N 1
ATOM 982 C CA . GLY A 1 129 ? 9.631 42.094 3.429 1.00 27.33 148 GLY A CA 1
ATOM 983 C C . GLY A 1 129 ? 10.753 41.080 3.228 1.00 25.06 148 GLY A C 1
ATOM 984 O O . GLY A 1 129 ? 11.881 41.482 2.924 1.00 26.10 148 GLY A O 1
ATOM 985 N N . ASN A 1 130 ? 10.467 39.783 3.393 1.00 21.98 149 ASN A N 1
ATOM 986 C CA . ASN A 1 130 ? 11.503 38.752 3.228 1.00 24.80 149 ASN A CA 1
ATOM 987 C C . ASN A 1 130 ? 12.324 38.812 1.925 1.00 24.46 149 ASN A C 1
ATOM 988 O O . ASN A 1 130 ? 13.553 38.722 1.959 1.00 26.20 149 ASN A O 1
ATOM 993 N N . ALA A 1 131 ? 11.656 38.977 0.787 1.00 26.22 150 ALA A N 1
ATOM 994 C CA . ALA A 1 131 ? 12.350 39.120 -0.496 1.00 26.94 150 ALA A CA 1
ATOM 995 C C . ALA A 1 131 ? 13.378 40.284 -0.460 1.00 26.17 150 ALA A C 1
ATOM 996 O O . ALA A 1 131 ? 14.464 40.220 -1.069 1.00 25.06 150 ALA A O 1
ATOM 998 N N . GLY A 1 132 ? 13.025 41.326 0.261 1.00 28.58 151 GLY A N 1
ATOM 999 C CA . GLY A 1 132 ? 13.893 42.480 0.417 1.00 24.70 151 GLY A CA 1
ATOM 1000 C C . GLY A 1 132 ? 15.077 42.129 1.298 1.00 25.42 151 GLY A C 1
ATOM 1001 O O . GLY A 1 132 ? 16.209 42.486 0.970 1.00 24.90 151 GLY A O 1
ATOM 1002 N N . TYR A 1 133 ? 14.814 41.497 2.440 1.00 21.15 152 TYR A N 1
ATOM 1003 C CA . TYR A 1 133 ? 15.900 41.101 3.342 1.00 23.35 152 TYR A CA 1
ATOM 1004 C C . TYR A 1 133 ? 16.960 40.185 2.703 1.00 22.79 152 TYR A C 1
ATOM 1005 O O . TYR A 1 133 ? 18.158 40.252 3.035 1.00 23.92 152 TYR A O 1
ATOM 1014 N N . ALA A 1 134 ? 16.514 39.309 1.823 1.00 23.99 153 ALA A N 1
ATOM 1015 C CA . ALA A 1 134 ? 17.413 38.422 1.092 1.00 22.19 153 ALA A CA 1
ATOM 1016 C C . ALA A 1 134 ? 18.490 39.205 0.352 1.00 23.32 153 ALA A C 1
ATOM 1017 O O . ALA A 1 134 ? 19.638 38.743 0.220 1.00 26.10 153 ALA A O 1
ATOM 1027 N N . THR A 1 136 ? 20.057 41.779 1.347 1.00 24.99 155 THR A N 1
ATOM 1028 C CA . THR A 1 136 ? 21.128 42.295 2.243 1.00 23.06 155 THR A CA 1
ATOM 1029 C C . THR A 1 136 ? 22.296 41.336 2.325 1.00 23.93 155 THR A C 1
ATOM 1030 O O . THR A 1 136 ? 23.351 41.676 2.867 1.00 23.97 155 THR A O 1
ATOM 1034 N N . GLY A 1 137 ? 22.070 40.096 1.881 1.00 25.00 156 GLY A N 1
ATOM 1035 C CA . GLY A 1 137 ? 23.084 39.042 1.989 1.00 24.61 156 GLY A CA 1
ATOM 1036 C C . GLY A 1 137 ? 23.230 38.415 3.373 1.00 24.30 156 GLY A C 1
ATOM 1037 O O . GLY A 1 137 ? 24.092 37.551 3.560 1.00 23.52 156 GLY A O 1
ATOM 1038 N N . VAL A 1 138 ? 22.436 38.859 4.356 1.00 24.19 157 VAL A N 1
ATOM 1039 C CA . VAL A 1 138 ? 22.612 38.372 5.741 1.00 22.51 157 VAL A CA 1
ATOM 1040 C C . VAL A 1 138 ? 22.043 36.955 6.038 1.00 23.98 157 VAL A C 1
ATOM 1041 O O . VAL A 1 138 ? 22.718 36.179 6.644 1.00 21.07 157 VAL A O 1
ATOM 1045 N N . PRO A 1 139 ? 20.792 36.641 5.643 1.00 22.03 158 PRO A N 1
ATOM 1046 C CA . PRO A 1 139 ? 20.179 35.394 6.124 1.00 26.13 158 PRO A CA 1
ATOM 1047 C C . PRO A 1 139 ? 20.830 34.143 5.521 1.00 27.33 158 PRO A C 1
ATOM 1048 O O . PRO A 1 139 ? 21.229 34.163 4.375 1.00 29.92 158 PRO A O 1
ATOM 1052 N N . LYS A 1 140 ? 20.961 33.089 6.321 1.00 26.64 159 LYS A N 1
ATOM 1053 C CA . LYS A 1 140 ? 21.423 31.798 5.813 1.00 24.85 159 LYS A CA 1
ATOM 1054 C C . LYS A 1 140 ? 20.307 30.795 5.611 1.00 28.29 159 LYS A C 1
ATOM 1055 O O . LYS A 1 140 ? 20.390 30.015 4.680 1.00 27.02 159 LYS A O 1
ATOM 1061 N N . THR A 1 141 ? 19.277 30.836 6.471 1.00 23.73 160 THR A N 1
ATOM 1062 C CA . THR A 1 141 ? 18.160 29.941 6.424 1.00 26.89 160 THR A CA 1
ATOM 1063 C C . THR A 1 141 ? 16.881 30.730 6.783 1.00 27.31 160 THR A C 1
ATOM 1064 O O . THR A 1 141 ? 16.928 31.916 7.164 1.00 26.49 160 THR A O 1
ATOM 1068 N N . ALA A 1 142 ? 15.756 30.060 6.603 1.00 24.41 161 ALA A N 1
ATOM 1069 C CA . ALA A 1 142 ? 14.433 30.661 6.758 1.00 23.93 161 ALA A CA 1
ATOM 1070 C C . ALA A 1 142 ? 14.281 31.339 8.105 1.00 24.66 161 ALA A C 1
ATOM 1071 O O . ALA A 1 142 ? 13.639 32.370 8.192 1.00 23.25 161 ALA A O 1
ATOM 1073 N N . ASP A 1 143 ? 14.903 30.773 9.136 1.00 26.21 162 ASP A N 1
ATOM 1074 C CA . ASP A 1 143 ? 14.867 31.315 10.515 1.00 30.91 162 ASP A CA 1
ATOM 1075 C C . ASP A 1 143 ? 15.680 32.580 10.783 1.00 29.56 162 ASP A C 1
ATOM 1076 O O . ASP A 1 143 ? 15.602 33.133 11.881 1.00 25.71 162 ASP A O 1
ATOM 1081 N N . ASP A 1 144 ? 16.476 33.009 9.807 1.00 27.03 163 ASP A N 1
ATOM 1082 C CA . ASP A 1 144 ? 17.294 34.206 9.962 1.00 23.34 163 ASP A CA 1
ATOM 1083 C C . ASP A 1 144 ? 16.561 35.455 9.429 1.00 22.81 163 ASP A C 1
ATOM 1084 O O . ASP A 1 144 ? 17.049 36.588 9.566 1.00 23.01 163 ASP A O 1
ATOM 1089 N N . TYR A 1 145 ? 15.417 35.264 8.787 1.00 22.43 164 TYR A N 1
ATOM 1090 C CA . TYR A 1 145 ? 14.671 36.378 8.243 1.00 23.12 164 TYR A CA 1
ATOM 1091 C C . TYR A 1 145 ? 13.836 37.100 9.339 1.00 26.29 164 TYR A C 1
ATOM 1092 O O . TYR A 1 145 ? 13.638 36.579 10.449 1.00 25.01 164 TYR A O 1
ATOM 1101 N N . PRO A 1 146 ? 13.372 38.320 9.035 1.00 21.92 165 PRO A N 1
ATOM 1102 C CA . PRO A 1 146 ? 12.548 39.060 9.994 1.00 23.30 165 PRO A CA 1
ATOM 1103 C C . PRO A 1 146 ? 11.174 38.430 10.239 1.00 24.57 165 PRO A C 1
ATOM 1104 O O . PRO A 1 146 ? 10.575 38.639 11.313 1.00 23.84 165 PRO A O 1
ATOM 1108 N N . THR A 1 147 ? 10.714 37.638 9.279 1.00 22.70 166 THR A N 1
ATOM 1109 C CA . THR A 1 147 ? 9.382 37.077 9.310 1.00 23.72 166 THR A CA 1
ATOM 1110 C C . THR A 1 147 ? 9.524 35.551 9.156 1.00 25.92 166 THR A C 1
ATOM 1111 O O . THR A 1 147 ? 9.998 35.081 8.124 1.00 27.34 166 THR A O 1
ATOM 1115 N N . PHE A 1 148 ? 9.157 34.797 10.199 1.00 24.68 167 PHE A N 1
ATOM 1116 C CA . PHE A 1 148 ? 9.223 33.326 10.154 1.00 24.09 167 PHE A CA 1
ATOM 1117 C C . PHE A 1 148 ? 8.147 32.688 10.996 1.00 25.43 167 PHE A C 1
ATOM 1118 O O . PHE A 1 148 ? 7.347 33.368 11.635 1.00 24.91 167 PHE A O 1
ATOM 1126 N N . GLN A 1 149 ? 8.086 31.353 10.941 1.00 23.51 168 GLN A N 1
ATOM 1127 C CA . GLN A 1 149 ? 7.105 30.600 11.711 1.00 23.68 168 GLN A CA 1
ATOM 1128 C C . GLN A 1 149 ? 7.737 29.975 12.932 1.00 24.18 168 GLN A C 1
ATOM 1129 O O . GLN A 1 149 ? 8.825 29.414 12.831 1.00 26.36 168 GLN A O 1
ATOM 1135 N N . PHE A 1 150 ? 7.060 30.034 14.068 1.00 25.39 169 PHE A N 1
ATOM 1136 C CA . PHE A 1 150 ? 7.636 29.543 15.333 1.00 26.34 169 PHE A CA 1
ATOM 1137 C C . PHE A 1 150 ? 6.766 28.413 15.849 1.00 26.65 169 PHE A C 1
ATOM 1138 O O . PHE A 1 150 ? 5.527 28.525 15.786 1.00 24.57 169 PHE A O 1
ATOM 1146 N N . ALA A 1 151 ? 7.384 27.349 16.367 1.00 26.18 170 ALA A N 1
ATOM 1147 C CA . ALA A 1 151 ? 6.635 26.134 16.708 1.00 27.30 170 ALA A CA 1
ATOM 1148 C C . ALA A 1 151 ? 5.677 26.297 17.878 1.00 29.25 170 ALA A C 1
ATOM 1149 O O . ALA A 1 151 ? 4.629 25.636 17.897 1.00 25.59 170 ALA A O 1
ATOM 1151 N N . ASN A 1 152 ? 5.988 27.198 18.821 1.00 28.91 171 ASN A N 1
ATOM 1152 C CA . ASN A 1 152 ? 5.211 27.294 20.050 1.00 30.45 171 ASN A CA 1
ATOM 1153 C C . ASN A 1 152 ? 4.192 28.413 20.040 1.00 28.93 171 ASN A C 1
ATOM 1154 O O . ASN A 1 152 ? 4.392 29.434 20.674 1.00 30.72 171 ASN A O 1
ATOM 1159 N N . GLY A 1 153 ? 3.088 28.194 19.339 1.00 27.71 172 GLY A N 1
ATOM 1160 C CA . GLY A 1 153 ? 2.036 29.181 19.223 1.00 27.46 172 GLY A CA 1
ATOM 1161 C C . GLY A 1 153 ? 1.060 29.018 20.367 1.00 26.32 172 GLY A C 1
ATOM 1162 O O . GLY A 1 153 ? 1.241 28.176 21.217 1.00 25.94 172 GLY A O 1
ATOM 1163 N N . LYS A 1 154 ? -0.029 29.766 20.333 1.00 25.13 173 LYS A N 1
ATOM 1164 C CA . LYS A 1 154 ? -1.044 29.641 21.333 1.00 24.43 173 LYS A CA 1
ATOM 1165 C C . LYS A 1 154 ? -1.756 28.313 21.117 1.00 27.11 173 LYS A C 1
ATOM 1166 O O . LYS A 1 154 ? -1.959 27.577 22.057 1.00 26.79 173 LYS A O 1
ATOM 1172 N N . THR A 1 155 ? -2.140 28.014 19.877 1.00 26.24 174 THR A N 1
ATOM 1173 C CA . THR A 1 155 ? -2.527 26.645 19.493 1.00 26.18 174 THR A CA 1
ATOM 1174 C C . THR A 1 155 ? -1.747 26.388 18.225 1.00 25.07 174 THR A C 1
ATOM 1175 O O . THR A 1 155 ? -1.647 27.263 17.385 1.00 24.68 174 THR A O 1
ATOM 1179 N N . GLY A 1 156 ? -1.175 25.207 18.079 1.00 26.15 175 GLY A N 1
ATOM 1180 C CA . GLY A 1 156 ? -0.272 24.929 16.953 1.00 25.58 175 GLY A CA 1
ATOM 1181 C C . GLY A 1 156 ? 0.891 25.914 16.888 1.00 25.45 175 GLY A C 1
ATOM 1182 O O . GLY A 1 156 ? 1.445 26.275 17.910 1.00 23.45 175 GLY A O 1
ATOM 1183 N N . LYS A 1 157 ? 1.289 26.302 15.680 1.00 23.76 176 LYS A N 1
ATOM 1184 C CA . LYS A 1 157 ? 2.429 27.197 15.470 1.00 22.57 176 LYS A CA 1
ATOM 1185 C C . LYS A 1 157 ? 1.909 28.598 15.395 1.00 23.63 176 LYS A C 1
ATOM 1186 O O . LYS A 1 157 ? 0.677 28.790 15.453 1.00 23.15 176 LYS A O 1
ATOM 1192 N N . CYS A 1 158 ? 2.833 29.557 15.306 1.00 24.22 177 CYS A N 1
ATOM 1193 C CA . CYS A 1 158 ? 2.448 30.965 15.165 1.00 25.76 177 CYS A CA 1
ATOM 1194 C C . CYS A 1 158 ? 3.428 31.763 14.316 1.00 25.40 177 CYS A C 1
ATOM 1195 O O . CYS A 1 158 ? 4.449 31.248 13.862 1.00 26.79 177 CYS A O 1
ATOM 1198 N N . LEU A 1 159 ? 3.043 33.018 14.090 1.00 26.48 178 LEU A N 1
ATOM 1199 C CA . LEU A 1 159 ? 3.803 33.993 13.378 1.00 25.37 178 LEU A CA 1
ATOM 1200 C C . LEU A 1 159 ? 4.810 34.588 14.350 1.00 26.17 178 LEU A C 1
ATOM 1201 O O . LEU A 1 159 ? 4.463 34.922 15.488 1.00 23.60 178 LEU A O 1
ATOM 1206 N N . SER A 1 160 ? 6.062 34.704 13.893 1.00 23.36 179 SER A N 1
ATOM 1207 C CA . SER A 1 160 ? 7.105 35.361 14.635 1.00 22.96 179 SER A CA 1
ATOM 1208 C C . SER A 1 160 ? 7.771 36.447 13.807 1.00 23.76 179 SER A C 1
ATOM 1209 O O . SER A 1 160 ? 8.253 36.215 12.696 1.00 23.76 179 SER A O 1
ATOM 1212 N N . LEU A 1 161 ? 7.826 37.636 14.377 1.00 23.73 180 LEU A N 1
ATOM 1213 C CA . LEU A 1 161 ? 8.364 38.799 13.718 1.00 25.91 180 LEU A CA 1
ATOM 1214 C C . LEU A 1 161 ? 9.497 39.342 14.597 1.00 26.56 180 LEU A C 1
ATOM 1215 O O . LEU A 1 161 ? 9.296 39.627 15.783 1.00 24.91 180 LEU A O 1
ATOM 1220 N N . VAL A 1 162 ? 10.692 39.404 14.027 1.00 26.04 181 VAL A N 1
ATOM 1221 C CA . VAL A 1 162 ? 11.883 39.806 14.767 1.00 26.90 181 VAL A CA 1
ATOM 1222 C C . VAL A 1 162 ? 12.651 40.861 13.954 1.00 24.87 181 VAL A C 1
ATOM 1223 O O . VAL A 1 162 ? 13.010 40.614 12.858 1.00 26.87 181 VAL A O 1
ATOM 1227 N N . THR A 1 163 ? 12.894 42.022 14.541 1.00 25.40 182 THR A N 1
ATOM 1228 C CA . THR A 1 163 ? 13.671 43.105 13.928 1.00 24.21 182 THR A CA 1
ATOM 1229 C C . THR A 1 163 ? 15.131 42.691 13.859 1.00 23.02 182 THR A C 1
ATOM 1230 O O . THR A 1 163 ? 15.729 42.314 14.858 1.00 23.42 182 THR A O 1
ATOM 1234 N N . ARG A 1 164 ? 15.672 42.711 12.649 1.00 23.62 183 ARG A N 1
ATOM 1235 C CA . ARG A 1 164 ? 16.995 42.176 12.371 1.00 24.23 183 ARG A CA 1
ATOM 1236 C C . ARG A 1 164 ? 17.940 43.278 11.936 1.00 24.19 183 ARG A C 1
ATOM 1237 O O . ARG A 1 164 ? 17.511 44.267 11.303 1.00 22.19 183 ARG A O 1
ATOM 1245 N N . SER A 1 165 ? 19.226 43.086 12.199 1.00 25.01 184 SER A N 1
ATOM 1246 C CA . SER A 1 165 ? 20.250 43.876 11.512 1.00 24.63 184 SER A CA 1
ATOM 1247 C C . SER A 1 165 ? 20.297 43.500 10.028 1.00 24.70 184 SER A C 1
ATOM 1248 O O . SER A 1 165 ? 20.175 42.311 9.662 1.00 22.96 184 SER A O 1
ATOM 1251 N N . THR A 1 166 ? 20.501 44.500 9.169 1.00 21.91 185 THR A N 1
ATOM 1252 C CA . THR A 1 166 ? 20.696 44.270 7.732 1.00 22.70 185 THR A CA 1
ATOM 1253 C C . THR A 1 166 ? 22.180 44.225 7.360 1.00 23.01 185 THR A C 1
ATOM 1254 O O . THR A 1 166 ? 22.530 44.189 6.169 1.00 21.79 185 THR A O 1
ATOM 1258 N N . GLY A 1 167 ? 23.056 44.279 8.369 1.00 23.23 186 GLY A N 1
ATOM 1259 C CA . GLY A 1 167 ? 24.498 44.146 8.147 1.00 25.49 186 GLY A CA 1
ATOM 1260 C C . GLY A 1 167 ? 25.106 45.352 7.411 1.00 26.82 186 GLY A C 1
ATOM 1261 O O . GLY A 1 167 ? 24.461 46.383 7.199 1.00 27.28 186 GLY A O 1
ATOM 1262 N N . PHE A 1 168 ? 26.327 45.178 6.953 1.00 23.70 187 PHE A N 1
ATOM 1263 C CA . PHE A 1 168 ? 27.057 46.267 6.315 1.00 24.60 187 PHE A CA 1
ATOM 1264 C C . PHE A 1 168 ? 26.334 46.806 5.072 1.00 25.26 187 PHE A C 1
ATOM 1265 O O . PHE A 1 168 ? 26.274 48.035 4.842 1.00 23.88 187 PHE A O 1
ATOM 1273 N N . PHE A 1 169 ? 25.764 45.901 4.279 1.00 23.58 188 PHE A N 1
ATOM 1274 C CA . PHE A 1 169 ? 25.229 46.306 2.990 1.00 24.22 188 PHE A CA 1
ATOM 1275 C C . PHE A 1 169 ? 23.946 47.090 3.211 1.00 24.90 188 PHE A C 1
ATOM 1276 O O . PHE A 1 169 ? 23.693 48.105 2.565 1.00 24.22 188 PHE A O 1
ATOM 1284 N N . GLY A 1 170 ? 23.145 46.658 4.159 1.00 25.42 189 GLY A N 1
ATOM 1285 C CA . GLY A 1 170 ? 21.982 47.435 4.529 1.00 24.29 189 GLY A CA 1
ATOM 1286 C C . GLY A 1 170 ? 22.360 48.825 5.041 1.00 27.35 189 GLY A C 1
ATOM 1287 O O . GLY A 1 170 ? 21.708 49.857 4.671 1.00 26.58 189 GLY A O 1
ATOM 1288 N N . SER A 1 171 ? 23.418 48.902 5.837 1.00 26.75 190 SER A N 1
ATOM 1289 C CA . SER A 1 171 ? 23.783 50.204 6.387 1.00 27.74 190 SER A CA 1
ATOM 1290 C C . SER A 1 171 ? 24.269 51.178 5.333 1.00 28.88 190 SER A C 1
ATOM 1291 O O . SER A 1 171 ? 23.935 52.377 5.388 1.00 28.05 190 SER A O 1
ATOM 1294 N N . ILE A 1 172 ? 25.019 50.702 4.346 1.00 27.81 191 ILE A N 1
ATOM 1295 C CA . ILE A 1 172 ? 25.420 51.620 3.307 1.00 29.21 191 ILE A CA 1
ATOM 1296 C C . ILE A 1 172 ? 24.231 52.097 2.437 1.00 28.26 191 ILE A C 1
ATOM 1297 O O . ILE A 1 172 ? 24.325 53.150 1.820 1.00 26.88 191 ILE A O 1
ATOM 1310 N N . GLY A 1 174 ? 21.508 53.045 3.807 1.00 25.55 193 GLY A N 1
ATOM 1311 C CA . GLY A 1 174 ? 20.708 53.875 4.711 1.00 22.82 193 GLY A CA 1
ATOM 1312 C C . GLY A 1 174 ? 19.557 53.097 5.304 1.00 24.48 193 GLY A C 1
ATOM 1313 O O . GLY A 1 174 ? 18.599 53.702 5.751 1.00 21.31 193 GLY A O 1
ATOM 1322 N N . PRO A 1 176 ? 19.580 50.360 7.999 1.00 24.13 195 PRO A N 1
ATOM 1323 C CA . PRO A 1 176 ? 20.401 49.542 8.929 1.00 25.76 195 PRO A CA 1
ATOM 1324 C C . PRO A 1 176 ? 19.678 48.435 9.694 1.00 24.98 195 PRO A C 1
ATOM 1325 O O . PRO A 1 176 ? 20.336 47.527 10.206 1.00 25.29 195 PRO A O 1
ATOM 1329 N N . ILE A 1 177 ? 18.361 48.442 9.710 1.00 26.29 196 ILE A N 1
ATOM 1330 C CA . ILE A 1 177 ? 17.590 47.392 10.374 1.00 25.03 196 ILE A CA 1
ATOM 1331 C C . ILE A 1 177 ? 16.395 47.036 9.508 1.00 25.58 196 ILE A C 1
ATOM 1332 O O . ILE A 1 177 ? 16.053 47.782 8.581 1.00 26.91 196 ILE A O 1
ATOM 1337 N N . ALA A 1 178 ? 15.803 45.870 9.777 1.00 25.08 197 ALA A N 1
ATOM 1338 C CA . ALA A 1 178 ? 14.636 45.385 9.075 1.00 24.01 197 ALA A CA 1
ATOM 1339 C C . ALA A 1 178 ? 13.613 44.872 10.085 1.00 25.83 197 ALA A C 1
ATOM 1340 O O . ALA A 1 178 ? 13.847 43.863 10.768 1.00 26.47 197 ALA A O 1
ATOM 1342 N N . ALA A 1 179 ? 12.481 45.542 10.188 1.00 22.81 198 ALA A N 1
ATOM 1343 C CA . ALA A 1 179 ? 11.433 45.089 11.057 1.00 22.63 198 ALA A CA 1
ATOM 1344 C C . ALA A 1 179 ? 10.838 43.822 10.521 1.00 25.05 198 ALA A C 1
ATOM 1345 O O . ALA A 1 179 ? 10.737 43.660 9.328 1.00 24.50 198 ALA A O 1
ATOM 1347 N N . GLY A 1 180 ? 10.411 42.929 11.398 1.00 24.53 199 GLY A N 1
ATOM 1348 C CA . GLY A 1 180 ? 9.613 41.794 10.942 1.00 24.93 199 GLY A CA 1
ATOM 1349 C C . GLY A 1 180 ? 8.205 42.303 10.691 1.00 23.88 199 GLY A C 1
ATOM 1350 O O . GLY A 1 180 ? 7.579 42.931 11.574 1.00 24.88 199 GLY A O 1
ATOM 1351 N N . ASN A 1 181 ? 7.684 42.010 9.524 1.00 24.50 200 ASN A N 1
ATOM 1352 C CA . ASN A 1 181 ? 6.305 42.320 9.205 1.00 23.66 200 ASN A CA 1
ATOM 1353 C C . ASN A 1 181 ? 5.543 41.199 8.484 1.00 26.54 200 ASN A C 1
ATOM 1354 O O . ASN A 1 181 ? 6.104 40.211 7.980 1.00 29.24 200 ASN A O 1
ATOM 1359 N N . LEU A 1 182 ? 4.229 41.366 8.459 1.00 26.86 201 LEU A N 1
ATOM 1360 C CA . LEU A 1 182 ? 3.379 40.497 7.689 1.00 24.96 201 LEU A CA 1
ATOM 1361 C C . LEU A 1 182 ? 2.168 41.321 7.370 1.00 25.03 201 LEU A C 1
ATOM 1362 O O . LEU A 1 182 ? 1.639 42.020 8.260 1.00 26.32 201 LEU A O 1
ATOM 1367 N N . PHE A 1 183 ? 1.698 41.217 6.131 1.00 23.40 202 PHE A N 1
ATOM 1368 C CA . PHE A 1 183 ? 0.523 41.956 5.748 1.00 27.28 202 PHE A CA 1
ATOM 1369 C C . PHE A 1 183 ? -0.265 41.359 4.592 1.00 25.00 202 PHE A C 1
ATOM 1370 O O . PHE A 1 183 ? 0.241 40.586 3.804 1.00 23.64 202 PHE A O 1
ATOM 1378 N N . ILE A 1 184 ? -1.514 41.773 4.500 1.00 24.57 203 ILE A N 1
ATOM 1379 C CA . ILE A 1 184 ? -2.347 41.472 3.360 1.00 23.88 203 ILE A CA 1
ATOM 1380 C C . ILE A 1 184 ? -2.001 42.436 2.227 1.00 24.50 203 ILE A C 1
ATOM 1381 O O . ILE A 1 184 ? -2.053 43.648 2.376 1.00 25.01 203 ILE A O 1
ATOM 1386 N N . GLY A 1 185 ? -1.684 41.887 1.069 1.00 25.32 204 GLY A N 1
ATOM 1387 C CA . GLY A 1 185 ? -1.161 42.726 -0.031 1.00 24.69 204 GLY A CA 1
ATOM 1388 C C . GLY A 1 185 ? -0.031 42.011 -0.768 1.00 28.20 204 GLY A C 1
ATOM 1389 O O . GLY A 1 185 ? -0.012 40.774 -0.873 1.00 24.38 204 GLY A O 1
ATOM 1390 N N . SER A 1 186 ? 0.931 42.786 -1.262 1.00 26.65 205 SER A N 1
ATOM 1391 C CA . SER A 1 186 ? 2.096 42.199 -1.877 1.00 25.79 205 SER A CA 1
ATOM 1392 C C . SER A 1 186 ? 3.356 43.016 -1.627 1.00 26.78 205 SER A C 1
ATOM 1393 O O . SER A 1 186 ? 3.292 44.186 -1.227 1.00 21.03 205 SER A O 1
ATOM 1396 N N . PHE A 1 187 ? 4.501 42.382 -1.867 1.00 24.89 206 PHE A N 1
ATOM 1397 C CA . PHE A 1 187 ? 5.805 43.042 -1.681 1.00 25.14 206 PHE A CA 1
ATOM 1398 C C . PHE A 1 187 ? 6.453 43.196 -3.049 1.00 25.72 206 PHE A C 1
ATOM 1399 O O . PHE A 1 187 ? 6.710 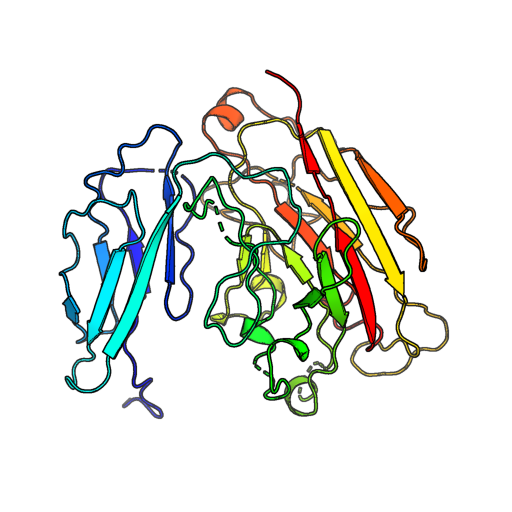42.234 -3.726 1.00 23.80 206 PHE A O 1
ATOM 1407 N N . ASP A 1 188 ? 6.673 44.432 -3.473 1.00 25.59 207 ASP A N 1
ATOM 1408 C CA . ASP A 1 188 ? 7.222 44.698 -4.792 1.00 24.05 207 ASP A CA 1
ATOM 1409 C C . ASP A 1 188 ? 8.728 44.803 -4.673 1.00 25.35 207 ASP A C 1
ATOM 1410 O O . ASP A 1 188 ? 9.264 45.847 -4.292 1.00 25.91 207 ASP A O 1
ATOM 1415 N N . VAL A 1 189 ? 9.417 43.727 -5.032 1.00 24.38 208 VAL A N 1
ATOM 1416 C CA . VAL A 1 189 ? 10.834 43.613 -4.733 1.00 27.66 208 VAL A CA 1
ATOM 1417 C C . VAL A 1 189 ? 11.645 44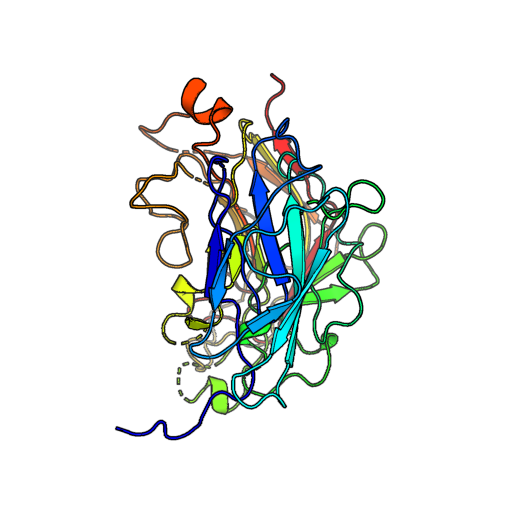.603 -5.572 1.00 30.92 208 VAL A C 1
ATOM 1418 O O . VAL A 1 189 ? 12.742 44.911 -5.204 1.00 27.78 208 VAL A O 1
ATOM 1422 N N . GLY A 1 190 ? 11.064 45.165 -6.638 1.00 31.45 209 GLY A N 1
ATOM 1423 C CA . GLY A 1 190 ? 11.752 46.166 -7.460 1.00 32.37 209 GLY A CA 1
ATOM 1424 C C . GLY A 1 190 ? 11.942 47.491 -6.720 1.00 33.44 209 GLY A C 1
ATOM 1425 O O . GLY A 1 190 ? 12.811 48.250 -7.068 1.00 31.52 209 GLY A O 1
ATOM 1426 N N . ASN A 1 191 ? 11.145 47.751 -5.688 1.00 30.00 210 ASN A N 1
ATOM 1427 C CA . ASN A 1 191 ? 11.339 48.916 -4.834 1.00 28.24 210 ASN A CA 1
ATOM 1428 C C . ASN A 1 191 ? 12.061 48.663 -3.491 1.00 25.31 210 ASN A C 1
ATOM 1429 O O . ASN A 1 191 ? 12.202 49.561 -2.658 1.00 28.51 210 ASN A O 1
ATOM 1434 N N . ALA A 1 192 ? 12.468 47.418 -3.252 1.00 26.02 211 ALA A N 1
ATOM 1435 C CA . ALA A 1 192 ? 12.855 46.998 -1.919 1.00 23.20 211 ALA A CA 1
ATOM 1436 C C . ALA A 1 192 ? 13.972 47.856 -1.319 1.00 27.30 211 ALA A C 1
ATOM 1437 O O . ALA A 1 192 ? 13.996 48.118 -0.130 1.00 29.90 211 ALA A O 1
ATOM 1447 N N . SER A 1 194 ? 15.141 50.863 -3.019 1.00 35.28 213 SER A N 1
ATOM 1448 C CA . SER A 1 194 ? 15.196 52.155 -3.734 1.00 31.86 213 SER A CA 1
ATOM 1449 C C . SER A 1 194 ? 14.099 53.018 -3.174 1.00 31.57 213 SER A C 1
ATOM 1450 O O . SER A 1 194 ? 14.345 54.130 -2.859 1.00 32.13 213 SER A O 1
ATOM 1453 N N . ASN A 1 195 ? 12.892 52.457 -2.970 1.00 31.83 214 ASN A N 1
ATOM 1454 C CA . ASN A 1 195 ? 11.771 53.159 -2.309 1.00 29.46 214 ASN A CA 1
ATOM 1455 C C . ASN A 1 195 ? 11.018 52.165 -1.384 1.00 26.44 214 ASN A C 1
ATOM 1456 O O . ASN A 1 195 ? 9.931 51.717 -1.725 1.00 28.87 214 ASN A O 1
ATOM 1461 N N . PRO A 1 196 ? 11.616 51.769 -0.245 1.00 26.37 215 PRO A N 1
ATOM 1462 C CA . PRO A 1 196 ? 11.088 50.618 0.496 1.00 28.64 215 PRO A CA 1
ATOM 1463 C C . PRO A 1 196 ? 9.651 50.794 0.988 1.00 27.93 215 PRO A C 1
ATOM 1464 O O . PRO A 1 196 ? 8.892 49.818 1.117 1.00 29.30 215 PRO A O 1
ATOM 1468 N N . LEU A 1 197 ? 9.261 52.025 1.250 1.00 26.77 216 LEU A N 1
ATOM 1469 C CA . LEU A 1 197 ? 7.890 52.269 1.691 1.00 27.47 216 LEU A CA 1
ATOM 1470 C C . LEU A 1 197 ? 6.873 51.996 0.569 1.00 26.52 216 LEU A C 1
ATOM 1471 O O . LEU A 1 197 ? 5.712 51.765 0.858 1.00 28.86 216 LEU A O 1
ATOM 1476 N N . LYS A 1 198 ? 7.313 52.133 -0.697 1.00 25.81 217 LYS A N 1
ATOM 1477 C CA . LYS A 1 198 ? 6.499 51.783 -1.866 1.00 27.29 217 LYS A CA 1
ATOM 1478 C C . LYS A 1 198 ? 6.490 50.281 -2.122 1.00 26.66 217 LYS A C 1
ATOM 1479 O O . LYS A 1 198 ? 5.639 49.794 -2.844 1.00 30.42 217 LYS A O 1
ATOM 1485 N N . ALA A 1 199 ? 7.440 49.561 -1.544 1.00 25.55 218 ALA A N 1
ATOM 1486 C CA . ALA A 1 199 ? 7.541 48.121 -1.726 1.00 26.77 218 ALA A CA 1
ATOM 1487 C C . ALA A 1 199 ? 6.413 47.358 -1.034 1.00 23.74 218 ALA A C 1
ATOM 1488 O O . ALA A 1 199 ? 6.004 46.295 -1.517 1.00 28.32 218 ALA A O 1
ATOM 1490 N N . THR A 1 200 ? 5.941 47.850 0.102 1.00 23.92 219 THR A N 1
ATOM 1491 C CA . THR A 1 200 ? 4.857 47.196 0.852 1.00 24.27 219 THR A CA 1
ATOM 1492 C C . THR A 1 200 ? 3.512 47.693 0.353 1.00 26.94 219 THR A C 1
ATOM 1493 O O . THR A 1 200 ? 3.039 48.760 0.753 1.00 27.61 219 THR A O 1
ATOM 1497 N N . LYS A 1 201 ? 2.879 46.887 -0.509 1.00 25.38 220 LYS A N 1
ATOM 1498 C CA . LYS A 1 201 ? 1.605 47.240 -1.081 1.00 26.60 220 LYS A CA 1
ATOM 1499 C C . LYS A 1 201 ? 0.507 46.608 -0.257 1.00 26.36 220 LYS A C 1
ATOM 1500 O O . LYS A 1 201 ? 0.361 45.406 -0.232 1.00 25.16 220 LYS A O 1
ATOM 1506 N N . PHE A 1 202 ? -0.250 47.451 0.420 1.00 26.52 221 PHE A N 1
ATOM 1507 C CA . PHE A 1 202 ? -1.219 47.012 1.410 1.00 25.85 221 PHE A CA 1
ATOM 1508 C C . PHE A 1 202 ? -2.615 46.921 0.832 1.00 26.87 221 PHE A C 1
ATOM 1509 O O . PHE A 1 202 ? -3.193 47.925 0.358 1.00 26.15 221 PHE A O 1
ATOM 1517 N N . GLY A 1 203 ? -3.179 45.723 0.913 1.00 27.10 222 GLY A N 1
ATOM 1518 C CA . GLY A 1 203 ? -4.637 45.535 0.815 1.00 24.85 222 GLY A CA 1
ATOM 1519 C C . GLY A 1 203 ? -5.068 44.629 -0.318 1.00 26.90 222 GLY A C 1
ATOM 1520 O O . GLY A 1 203 ? -4.433 44.623 -1.366 1.00 25.86 222 GLY A O 1
ATOM 1521 N N . LEU A 1 204 ? -6.170 43.906 -0.114 1.00 24.56 223 LEU A N 1
ATOM 1522 C CA . LEU A 1 204 ? -6.818 43.166 -1.165 1.00 25.73 223 LEU A CA 1
ATOM 1523 C C . LEU A 1 204 ? -8.326 43.430 -1.065 1.00 24.91 223 LEU A C 1
ATOM 1524 O O . LEU A 1 204 ? -8.814 43.910 -0.030 1.00 24.01 223 LEU A O 1
ATOM 1529 N N . PRO A 1 205 ? -9.072 43.124 -2.128 1.00 24.48 224 PRO A N 1
ATOM 1530 C CA . PRO A 1 205 ? -10.508 43.457 -2.102 1.00 25.95 224 PRO A CA 1
ATOM 1531 C C . PRO A 1 205 ? -11.274 42.703 -1.011 1.00 25.56 224 PRO A C 1
ATOM 1532 O O . PRO A 1 205 ? -10.966 41.537 -0.745 1.00 22.40 224 PRO A O 1
ATOM 1536 N N . PHE A 1 206 ? -12.209 43.401 -0.351 1.00 23.60 225 PHE A N 1
ATOM 1537 C CA . PHE A 1 206 ? -13.005 42.844 0.763 1.00 24.62 225 PHE A CA 1
ATOM 1538 C C . PHE A 1 206 ? -14.433 43.345 0.618 1.00 24.34 225 PHE A C 1
ATOM 1539 O O . PHE A 1 206 ? -14.649 44.549 0.424 1.00 23.34 225 PHE A O 1
ATOM 1547 N N . ARG A 1 207 ? -15.410 42.440 0.654 1.00 25.94 226 ARG A N 1
ATOM 1548 C CA A ARG A 1 207 ? -16.801 42.815 0.344 0.55 27.11 226 ARG A CA 1
ATOM 1549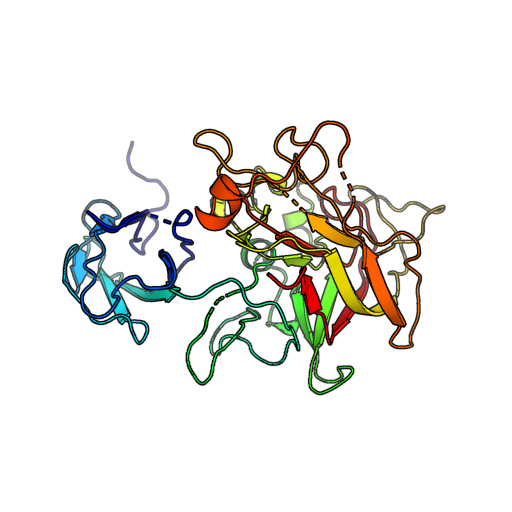 C CA B ARG A 1 207 ? -16.796 42.797 0.340 0.45 27.48 226 ARG A CA 1
ATOM 1550 C C . ARG A 1 207 ? -17.747 42.771 1.556 1.00 26.84 226 ARG A C 1
ATOM 1551 O O . ARG A 1 207 ? -18.942 42.674 1.401 1.00 25.06 226 ARG A O 1
ATOM 1566 N N . HIS A 1 208 ? -17.212 42.906 2.765 1.00 27.14 227 HIS A N 1
ATOM 1567 C CA . HIS A 1 208 ? -18.045 43.071 3.986 1.00 26.38 227 HIS A CA 1
ATOM 1568 C C . HIS A 1 208 ? -17.545 44.313 4.748 1.00 24.67 227 HIS A C 1
ATOM 1569 O O . HIS A 1 208 ? -16.521 44.880 4.388 1.00 28.30 227 HIS A O 1
ATOM 1576 N N . ILE A 1 209 ? -18.259 44.687 5.808 1.00 23.27 228 ILE A N 1
ATOM 1577 C CA . ILE A 1 209 ? -17.926 45.820 6.638 1.00 23.63 228 ILE A CA 1
ATOM 1578 C C . ILE A 1 209 ? -17.191 45.258 7.829 1.00 24.61 228 ILE A C 1
ATOM 1579 O O . ILE A 1 209 ? -17.808 44.624 8.699 1.00 26.71 228 ILE A O 1
ATOM 1584 N N . PRO A 1 210 ? -15.860 45.443 7.864 1.00 25.79 229 PRO A N 1
ATOM 1585 C CA . PRO A 1 210 ? -15.126 44.963 8.989 1.00 28.39 229 PRO A CA 1
ATOM 1586 C C . PRO A 1 210 ? -15.441 45.803 10.227 1.00 29.10 229 PRO A C 1
ATOM 1587 O O . PRO A 1 210 ? -15.549 47.034 10.127 1.00 27.99 229 PRO A O 1
ATOM 1591 N N . THR A 1 211 ? -15.598 45.134 11.367 1.00 26.95 230 THR A N 1
ATOM 1592 C CA . THR A 1 211 ? -15.908 45.789 12.641 1.00 25.64 230 THR A CA 1
ATOM 1593 C C . THR A 1 211 ? -14.819 45.681 13.720 1.00 26.26 230 THR A C 1
ATOM 1594 O O . THR A 1 211 ? -14.655 46.622 14.521 1.00 25.26 230 THR A O 1
ATOM 1598 N N . TYR A 1 212 ? -14.068 44.567 13.742 1.00 24.30 231 TYR A N 1
ATOM 1599 C CA . TYR A 1 212 ? -12.988 44.367 14.727 1.00 24.77 231 TYR A CA 1
ATOM 1600 C C . TYR A 1 212 ? -11.905 43.497 14.144 1.00 26.83 231 TYR A C 1
ATOM 1601 O O . TYR A 1 212 ? -12.193 42.638 13.289 1.00 24.37 231 TYR A O 1
ATOM 1610 N N . LEU A 1 213 ? -10.656 43.768 14.567 1.00 26.85 232 LEU A N 1
ATOM 1611 C CA . LEU A 1 213 ? -9.516 42.879 14.352 1.00 25.43 232 LEU A CA 1
ATOM 1612 C C . LEU A 1 213 ? -9.146 42.357 15.753 1.00 27.44 232 LEU A C 1
ATOM 1613 O O . LEU A 1 213 ? -8.802 43.159 16.632 1.00 26.16 232 LEU A O 1
ATOM 1618 N N . ALA A 1 214 ? -9.192 41.041 15.942 1.00 25.32 233 ALA A N 1
ATOM 1619 C CA . ALA A 1 214 ? -8.977 40.411 17.236 1.00 24.04 233 ALA A CA 1
ATOM 1620 C C . ALA A 1 214 ? -7.904 39.342 17.102 1.00 23.62 233 ALA A C 1
ATOM 1621 O O . ALA A 1 214 ? -7.692 38.839 16.017 1.00 25.68 233 ALA A O 1
ATOM 1623 N N . GLY A 1 215 ? -7.195 39.064 18.196 1.00 24.34 234 GLY A N 1
ATOM 1624 C CA . GLY A 1 215 ? -6.225 37.988 18.230 1.00 25.27 234 GLY A CA 1
ATOM 1625 C C . GLY A 1 215 ? -5.374 38.037 19.461 1.00 27.41 234 GLY A C 1
ATOM 1626 O O . GLY A 1 215 ? -5.705 38.747 20.413 1.00 25.85 234 GLY A O 1
ATOM 1627 N N . TYR A 1 216 ? -4.280 37.265 19.457 1.00 26.78 235 TYR A N 1
ATOM 1628 C CA . TYR A 1 216 ? -3.384 37.241 20.593 1.00 25.20 235 TYR A CA 1
ATOM 1629 C C . TYR A 1 216 ? -1.949 37.588 20.216 1.00 25.62 235 TYR A C 1
ATOM 1630 O O . TYR A 1 216 ? -1.489 37.233 19.125 1.00 23.11 235 TYR A O 1
ATOM 1639 N N . TYR A 1 217 ? -1.218 38.199 21.164 1.00 23.74 236 TYR A N 1
ATOM 1640 C CA . TYR A 1 217 ? 0.192 38.481 20.955 1.00 22.72 236 TYR A CA 1
ATOM 1641 C C . TYR A 1 217 ? 1.022 38.314 22.199 1.00 25.63 236 TYR A C 1
ATOM 1642 O O . TYR A 1 217 ? 0.515 38.310 23.314 1.00 27.14 236 TYR A O 1
ATOM 1651 N N . LYS A 1 218 ? 2.317 38.169 21.954 1.00 24.39 237 LYS A N 1
ATOM 1652 C CA . LYS A 1 218 ? 3.365 38.330 22.929 1.00 25.18 237 LYS A CA 1
ATOM 1653 C C . LYS A 1 218 ? 4.357 39.329 22.322 1.00 24.90 237 LYS A C 1
ATOM 1654 O O . LYS A 1 218 ? 4.536 39.384 21.078 1.00 26.06 237 LYS A O 1
ATOM 1660 N N . TYR A 1 219 ? 5.051 40.071 23.180 1.00 24.04 238 TYR A N 1
ATOM 1661 C CA . TYR A 1 219 ? 6.026 41.043 22.692 1.00 22.39 238 TYR A CA 1
ATOM 1662 C C . TYR A 1 219 ? 7.167 41.272 23.670 1.00 24.76 238 TYR A C 1
ATOM 1663 O O . TYR A 1 219 ? 6.946 41.440 24.874 1.00 25.61 238 TYR A O 1
ATOM 1672 N N . LYS A 1 220 ? 8.376 41.318 23.117 1.00 25.58 239 LYS A N 1
ATOM 1673 C CA . LYS A 1 220 ? 9.586 41.703 23.851 1.00 27.08 239 LYS A CA 1
ATOM 1674 C C . LYS A 1 220 ? 10.373 42.718 22.983 1.00 26.55 239 LYS A C 1
ATOM 1675 O O . LYS A 1 220 ? 10.636 42.464 21.832 1.00 31.13 239 LYS A O 1
ATOM 1679 N N . ALA A 1 221 ? 10.664 43.892 23.526 1.00 26.26 240 ALA A N 1
ATOM 1680 C CA . ALA A 1 221 ? 11.477 44.889 22.838 1.00 25.26 240 ALA A CA 1
ATOM 1681 C C . ALA A 1 221 ? 12.909 44.429 22.860 1.00 27.92 240 ALA A C 1
ATOM 1682 O O . ALA A 1 221 ? 13.331 43.811 23.823 1.00 25.46 240 ALA A O 1
ATOM 1684 N N . GLY A 1 222 ? 13.670 44.762 21.831 1.00 26.68 241 GLY A N 1
ATOM 1685 C CA . GLY A 1 222 ? 15.107 44.571 21.860 1.00 27.14 241 GLY A CA 1
ATOM 1686 C C . GLY A 1 222 ? 15.756 45.519 22.842 1.00 28.47 241 GLY A C 1
ATOM 1687 O O . GLY A 1 222 ? 15.184 46.553 23.184 1.00 29.01 241 GLY A O 1
ATOM 1688 N N . ASP A 1 223 ? 16.971 45.166 23.232 1.00 32.45 242 ASP A N 1
ATOM 1689 C CA . ASP A 1 223 ? 17.778 45.844 24.276 1.00 37.05 242 ASP A CA 1
ATOM 1690 C C . ASP A 1 223 ? 18.148 47.287 23.962 1.00 34.48 242 ASP A C 1
ATOM 1691 O O . ASP A 1 223 ? 18.124 48.126 24.830 1.00 34.82 242 ASP A O 1
ATOM 1696 N N . GLN A 1 224 ? 18.478 47.569 22.712 1.00 30.81 243 GLN A N 1
ATOM 1697 C CA . GLN A 1 224 ? 19.038 48.853 22.343 1.00 29.09 243 GLN A CA 1
ATOM 1698 C C . GLN A 1 224 ? 18.292 49.437 21.166 1.00 26.29 243 GLN A C 1
ATOM 1699 O O . GLN A 1 224 ? 18.359 48.938 20.043 1.00 29.09 243 GLN A O 1
ATOM 1705 N N . PHE A 1 225 ? 17.515 50.462 21.435 1.00 25.38 244 PHE A N 1
ATOM 1706 C CA . PHE A 1 225 ? 16.820 51.172 20.412 1.00 27.07 244 PHE A CA 1
ATOM 1707 C C . PHE A 1 225 ? 17.812 51.991 19.594 1.00 28.13 244 PHE A C 1
ATOM 1708 O O . PHE A 1 225 ? 18.692 52.660 20.171 1.00 27.68 244 PHE A O 1
ATOM 1716 N N . THR A 1 226 ? 17.675 51.931 18.267 1.00 24.36 245 THR A N 1
ATOM 1717 C CA . THR A 1 226 ? 18.484 52.745 17.374 1.00 26.40 245 THR A CA 1
ATOM 1718 C C . THR A 1 226 ? 17.602 53.574 16.418 1.00 27.38 245 THR A C 1
ATOM 1719 O O . THR A 1 226 ? 16.502 53.179 16.053 1.00 27.64 245 THR A O 1
ATOM 1723 N N . GLU A 1 227 ? 18.122 54.720 16.014 1.00 28.96 246 GLU A N 1
ATOM 1724 C CA . GLU A 1 227 ? 17.490 55.601 15.055 1.00 28.34 246 GLU A CA 1
ATOM 1725 C C . GLU A 1 227 ? 18.459 55.780 13.906 1.00 31.00 246 GLU A C 1
ATOM 1726 O O . GLU A 1 227 ? 19.544 56.362 14.070 1.00 30.58 246 GLU A O 1
ATOM 1732 N N . GLY A 1 228 ? 18.118 55.200 12.758 1.00 32.78 247 GLY A N 1
ATOM 1733 C CA . GLY A 1 228 ? 19.011 55.234 11.601 1.00 32.40 247 GLY A CA 1
ATOM 1734 C C . GLY A 1 228 ? 20.377 54.684 11.922 1.00 32.39 247 GLY A C 1
ATOM 1735 O O . GLY A 1 228 ? 21.394 55.215 11.469 1.00 32.81 247 GLY A O 1
ATOM 1736 N N . GLY A 1 229 ? 20.426 53.640 12.735 1.00 31.67 248 GLY A N 1
ATOM 1737 C CA . GLY A 1 229 ? 21.719 53.073 13.127 1.00 34.47 248 GLY A CA 1
ATOM 1738 C C . GLY A 1 229 ? 22.402 53.681 14.344 1.00 35.10 248 GLY A C 1
ATOM 1739 O O . GLY A 1 229 ? 23.341 53.093 14.867 1.00 35.99 248 GLY A O 1
ATOM 1740 N N . LYS A 1 230 ? 21.911 54.819 14.835 1.00 36.58 249 LYS A N 1
ATOM 1741 C CA . LYS A 1 230 ? 22.526 55.504 16.007 1.00 36.90 249 LYS A CA 1
ATOM 1742 C C . LYS A 1 230 ? 21.784 55.167 17.322 1.00 36.80 249 LYS A C 1
ATOM 1743 O O . LYS A 1 230 ? 20.557 55.309 17.405 1.00 31.07 249 LYS A O 1
ATOM 1746 N N . PRO A 1 231 ? 22.516 54.701 18.352 1.00 40.68 250 PRO A N 1
ATOM 1747 C CA . PRO A 1 231 ? 21.858 54.379 19.629 1.00 42.16 250 PRO A CA 1
ATOM 1748 C C . PRO A 1 231 ? 21.191 55.562 20.256 1.00 44.05 250 PRO A C 1
ATOM 1749 O O . PRO A 1 231 ? 21.724 56.649 20.183 1.00 46.52 250 PRO A O 1
ATOM 1753 N N . VAL A 1 232 ? 20.048 55.334 20.885 1.00 44.47 251 VAL A N 1
ATOM 1754 C CA . VAL A 1 232 ? 19.269 56.368 21.566 1.00 45.87 251 VAL A CA 1
ATOM 1755 C C . VAL A 1 232 ? 18.875 55.783 22.934 1.00 46.56 251 VAL A C 1
ATOM 1756 O O . VAL A 1 232 ? 18.433 54.626 23.022 1.00 48.02 251 VAL A O 1
ATOM 1760 N N . SER A 1 233 ? 18.981 56.599 23.983 1.00 45.66 252 SER A N 1
ATOM 1761 C CA A SER A 1 233 ? 18.877 56.103 25.362 0.47 45.46 252 SER A CA 1
ATOM 1762 C CA B SER A 1 233 ? 18.885 56.133 25.372 0.53 45.26 252 SER A CA 1
ATOM 1763 C C . SER A 1 233 ? 17.480 56.211 25.973 1.00 46.45 252 SER A C 1
ATOM 1764 O O . SER A 1 233 ? 17.119 55.400 26.837 1.00 49.02 252 SER A O 1
ATOM 1769 N N . GLY A 1 234 ? 16.683 57.189 25.549 1.00 45.83 253 GLY A N 1
ATOM 1770 C CA . GLY A 1 234 ? 15.377 57.390 26.203 1.00 47.43 253 GLY A CA 1
ATOM 1771 C C . GLY A 1 234 ? 14.211 56.535 25.717 1.00 49.11 253 GLY A C 1
ATOM 1772 O O . GLY A 1 234 ? 13.066 56.779 26.118 1.00 49.00 253 GLY A O 1
ATOM 1773 N N . LYS A 1 235 ? 14.478 55.531 24.873 1.00 47.17 254 LYS A N 1
ATOM 1774 C CA . LYS A 1 235 ? 13.406 54.951 24.060 1.00 46.09 254 LYS A CA 1
ATOM 1775 C C . LYS A 1 235 ? 13.325 53.431 24.188 1.00 41.51 254 LYS A C 1
ATOM 1776 O O . LYS A 1 235 ? 14.332 52.762 24.316 1.00 39.22 254 LYS A O 1
ATOM 1782 N N . ARG A 1 236 ? 12.106 52.901 24.216 1.00 38.18 255 ARG A N 1
ATOM 1783 C CA . ARG A 1 236 ? 11.900 51.455 24.229 1.00 35.27 255 ARG A CA 1
ATOM 1784 C C . ARG A 1 236 ? 11.053 51.101 22.999 1.00 31.50 255 ARG A C 1
ATOM 1785 O O . ARG A 1 236 ? 10.150 51.840 22.645 1.00 28.90 255 ARG A O 1
ATOM 1793 N N . ASP A 1 237 ? 11.407 50.031 22.285 1.00 27.42 256 ASP A N 1
ATOM 1794 C CA . ASP A 1 237 ? 10.696 49.697 21.062 1.00 25.88 256 ASP A CA 1
ATOM 1795 C C . ASP A 1 237 ? 9.275 49.221 21.411 1.00 27.54 256 ASP A C 1
ATOM 1796 O O . ASP A 1 237 ?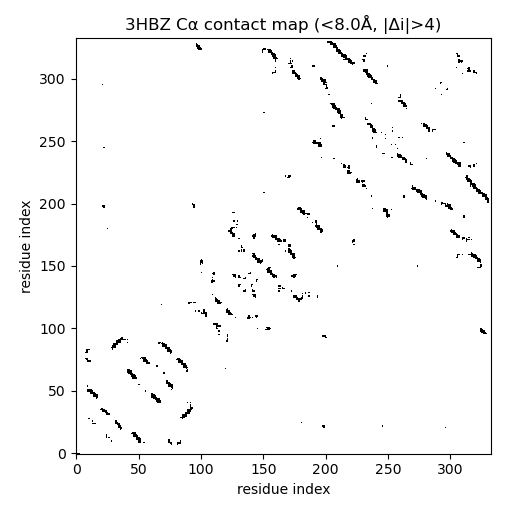 8.998 48.857 22.569 1.00 26.70 256 ASP A O 1
ATOM 1801 N N . ILE A 1 238 ? 8.373 49.279 20.431 1.00 25.49 257 ILE A N 1
ATOM 1802 C CA . ILE A 1 238 ? 7.033 48.715 20.581 1.00 24.36 257 ILE A CA 1
ATOM 1803 C C . ILE A 1 238 ? 6.593 48.224 19.219 1.00 23.33 257 ILE A C 1
ATOM 1804 O O . ILE A 1 238 ? 7.074 48.712 18.194 1.00 25.68 257 ILE A O 1
ATOM 1809 N N . CYS A 1 239 ? 5.724 47.213 19.216 1.00 23.85 258 CYS A N 1
ATOM 1810 C CA . CYS A 1 239 ? 5.104 46.701 18.015 1.00 22.62 258 CYS A CA 1
ATOM 1811 C C . CYS A 1 239 ? 3.970 47.587 17.516 1.00 25.19 258 CYS A C 1
ATOM 1812 O O . CYS A 1 239 ? 3.527 48.522 18.234 1.00 27.70 258 CYS A O 1
ATOM 1815 N N . ASP A 1 240 ? 3.498 47.304 16.302 1.00 25.63 259 ASP A N 1
ATOM 1816 C CA . ASP A 1 240 ? 2.256 47.894 15.769 1.00 24.72 259 ASP A CA 1
ATOM 1817 C C . ASP A 1 240 ? 1.426 46.780 15.161 1.00 25.44 259 ASP A C 1
ATOM 1818 O O . ASP A 1 240 ? 1.957 45.796 14.594 1.00 25.29 259 ASP A O 1
ATOM 1823 N N . ILE A 1 241 ? 0.117 46.911 15.344 1.00 21.28 260 ILE A N 1
ATOM 1824 C CA . ILE A 1 241 ? -0.862 46.009 14.786 1.00 21.50 260 ILE A CA 1
ATOM 1825 C C . ILE A 1 241 ? -2.026 46.880 14.330 1.00 23.68 260 ILE A C 1
ATOM 1826 O O . ILE A 1 241 ? -2.575 47.637 15.129 1.00 23.85 260 ILE A O 1
ATOM 1831 N N . TYR A 1 242 ? -2.365 46.817 13.051 1.00 22.55 261 TYR A N 1
ATOM 1832 C CA . TYR A 1 242 ? -3.376 47.675 12.528 1.00 23.51 261 TYR A CA 1
ATOM 1833 C C . TYR A 1 242 ? -4.048 47.067 11.310 1.00 24.17 261 TYR A C 1
ATOM 1834 O O . TYR A 1 242 ? -3.585 46.041 10.784 1.00 25.76 261 TYR A O 1
ATOM 1843 N N . ALA A 1 243 ? -5.167 47.671 10.911 1.00 22.24 262 ALA A N 1
ATOM 1844 C CA . ALA A 1 243 ? -5.907 47.294 9.713 1.00 23.30 262 ALA A CA 1
ATOM 1845 C C . ALA A 1 243 ? -6.519 48.552 9.128 1.00 27.39 262 ALA A C 1
ATOM 1846 O O . ALA A 1 243 ? -6.815 49.513 9.863 1.00 24.44 262 ALA A O 1
ATOM 1848 N N . ILE A 1 244 ? -6.629 48.578 7.801 1.00 27.58 263 ILE A N 1
ATOM 1849 C CA . ILE A 1 244 ? -7.199 49.722 7.076 1.00 27.33 263 ILE A CA 1
ATOM 1850 C C . ILE A 1 244 ? -8.184 49.192 6.026 1.00 28.37 263 ILE A C 1
ATOM 1851 O O . ILE A 1 244 ? -8.075 48.062 5.563 1.00 29.05 263 ILE A O 1
ATOM 1864 N N . TYR A 1 246 ? -9.885 50.953 2.524 1.00 22.76 265 TYR A N 1
ATOM 1865 C CA . TYR A 1 246 ? -9.904 52.088 1.616 1.00 25.39 265 TYR A CA 1
ATOM 1866 C C . TYR A 1 246 ? -10.568 51.759 0.289 1.00 25.35 265 TYR A C 1
ATOM 1867 O O . TYR A 1 246 ? -10.602 50.615 -0.154 1.00 26.92 265 TYR A O 1
ATOM 1876 N N . GLU A 1 247 ? -11.071 52.799 -0.351 1.00 24.33 266 GLU A N 1
ATOM 1877 C CA . GLU A 1 247 ? -11.653 52.704 -1.653 1.00 24.40 266 GLU A CA 1
ATOM 1878 C C . GLU A 1 247 ? -10.561 52.766 -2.753 1.00 25.79 266 GLU A C 1
ATOM 1879 O O . GLU A 1 247 ? -9.708 53.652 -2.742 1.00 26.80 266 GLU A O 1
ATOM 1885 N N . THR A 1 248 ? -10.607 51.821 -3.692 1.00 24.69 267 THR A N 1
ATOM 1886 C CA . THR A 1 248 ? -9.666 51.790 -4.796 1.00 25.12 267 THR A CA 1
ATOM 1887 C C . THR A 1 248 ? -10.197 52.631 -5.953 1.00 27.98 267 THR A C 1
ATOM 1888 O O . THR A 1 248 ? -11.355 52.983 -5.990 1.00 27.68 267 THR A O 1
ATOM 1892 N N . SER A 1 249 ? -9.308 53.005 -6.859 1.00 31.91 268 SER A N 1
ATOM 1893 C CA . SER A 1 249 ? -9.690 53.672 -8.091 1.00 31.62 268 SER A CA 1
ATOM 1894 C C . SER A 1 249 ? -8.575 53.437 -9.087 1.00 32.56 268 SER A C 1
ATOM 1895 O O . SER A 1 249 ? -7.571 52.811 -8.770 1.00 32.58 268 SER A O 1
ATOM 1898 N N . GLU A 1 250 ? -8.749 53.988 -10.279 1.00 34.51 269 GLU A N 1
ATOM 1899 C CA . GLU A 1 250 ? -7.745 53.942 -11.308 1.00 36.75 269 GLU A CA 1
ATOM 1900 C C . GLU A 1 250 ? -6.441 54.531 -10.799 1.00 35.06 269 GLU A C 1
ATOM 1901 O O . GLU A 1 250 ? -5.398 53.924 -10.983 1.00 33.09 269 GLU A O 1
ATOM 1907 N N . SER A 1 251 ? -6.483 55.675 -10.111 1.00 34.17 270 SER A N 1
ATOM 1908 C CA . SER A 1 251 ? -5.242 56.271 -9.566 1.00 35.11 270 SER A CA 1
ATOM 1909 C C . SER A 1 251 ? -4.735 55.663 -8.249 1.00 36.28 270 SER A C 1
ATOM 1910 O O . SER A 1 251 ? -3.551 55.827 -7.906 1.00 35.61 270 SER A O 1
ATOM 1913 N N . VAL A 1 252 ? -5.601 54.948 -7.511 1.00 33.07 271 VAL A N 1
ATOM 1914 C CA . VAL A 1 252 ? -5.210 54.378 -6.226 1.00 30.15 271 VAL A CA 1
ATOM 1915 C C . VAL A 1 252 ? -5.606 52.914 -6.213 1.00 29.82 271 VAL A C 1
ATOM 1916 O O . VAL A 1 252 ? -6.719 52.570 -5.762 1.00 29.49 271 VAL A O 1
ATOM 1920 N N . PRO A 1 253 ? -4.735 52.056 -6.777 1.00 27.66 272 PRO A N 1
ATOM 1921 C CA . PRO A 1 253 ? -5.013 50.612 -6.801 1.00 26.45 272 PRO A CA 1
ATOM 1922 C C . PRO A 1 253 ? -4.622 49.923 -5.500 1.00 29.00 272 PRO A C 1
ATOM 1923 O O . PRO A 1 253 ? -5.036 48.780 -5.248 1.00 29.32 272 PRO A O 1
ATOM 1927 N N . THR A 1 254 ? -3.776 50.597 -4.729 1.00 27.66 273 THR A N 1
ATOM 1928 C CA . THR A 1 254 ? -3.276 50.101 -3.469 1.00 25.03 273 THR A CA 1
ATOM 1929 C C . THR A 1 254 ? -2.822 51.308 -2.629 1.00 26.26 273 THR A C 1
ATOM 1930 O O . THR A 1 254 ? -2.649 52.396 -3.144 1.00 25.31 273 THR A O 1
ATOM 1934 N N . LEU A 1 255 ? -2.667 51.103 -1.332 1.00 27.21 274 LEU A N 1
ATOM 1935 C CA . LEU A 1 255 ? -1.954 52.024 -0.463 1.00 25.51 274 LEU A CA 1
ATOM 1936 C C . LEU A 1 255 ? -0.644 51.317 -0.160 1.00 26.87 274 LEU A C 1
ATOM 1937 O O . LEU A 1 255 ? -0.480 50.110 -0.478 1.00 27.46 274 LEU A O 1
ATOM 1942 N N . ASP A 1 256 ? 0.275 52.057 0.446 1.00 24.57 275 ASP A N 1
ATOM 1943 C CA . ASP A 1 256 ? 1.588 51.550 0.834 1.00 26.21 275 ASP A CA 1
ATOM 1944 C C . ASP A 1 256 ? 2.142 52.235 2.056 1.00 28.25 275 ASP A C 1
ATOM 1945 O O . ASP A 1 256 ? 1.404 52.933 2.789 1.00 28.62 275 ASP A O 1
ATOM 1950 N N . GLY A 1 257 ? 3.432 52.025 2.327 1.00 27.76 276 GLY A N 1
ATOM 1951 C CA . GLY A 1 257 ? 4.029 52.656 3.488 1.00 25.74 276 GLY A CA 1
ATOM 1952 C C . GLY A 1 257 ? 4.055 54.176 3.493 1.00 27.47 276 GLY A C 1
ATOM 1953 O O . GLY A 1 257 ? 4.283 54.782 4.532 1.00 28.41 276 GLY A O 1
ATOM 1954 N N . THR A 1 258 ? 3.790 54.826 2.368 1.00 26.13 277 THR A N 1
ATOM 1955 C CA . THR A 1 258 ? 3.818 56.271 2.383 1.00 25.94 277 THR A CA 1
ATOM 1956 C C . THR A 1 258 ? 2.462 56.847 2.799 1.00 26.80 277 THR A C 1
ATOM 1957 O O . THR A 1 258 ? 2.395 58.017 3.095 1.00 26.66 277 THR A O 1
ATOM 1961 N N . ASN A 1 259 ? 1.394 56.065 2.785 1.00 26.85 278 ASN A N 1
ATOM 1962 C CA . ASN A 1 259 ? 0.055 56.643 2.942 1.00 24.40 278 ASN A CA 1
ATOM 1963 C C . ASN A 1 259 ? -0.999 55.770 3.592 1.00 25.58 278 ASN A C 1
ATOM 1964 O O . ASN A 1 259 ? -2.222 56.048 3.499 1.00 25.78 278 ASN A O 1
ATOM 1969 N N . ALA A 1 260 ? -0.539 54.747 4.273 1.00 24.21 279 ALA A N 1
ATOM 1970 C CA . ALA A 1 260 ? -1.418 53.802 4.961 1.00 27.86 279 ALA A CA 1
ATOM 1971 C C . ALA A 1 260 ? -2.410 54.484 5.911 1.00 28.66 279 ALA A C 1
ATOM 1972 O O . ALA A 1 260 ? -3.573 54.031 6.061 1.00 30.30 279 ALA A O 1
ATOM 1974 N N . PHE A 1 261 ? -1.959 55.550 6.587 1.00 28.55 280 PHE A N 1
ATOM 1975 C CA . PHE A 1 261 ? -2.816 56.218 7.575 1.00 28.67 280 PHE A CA 1
ATOM 1976 C C . PHE A 1 261 ? -3.297 57.584 7.116 1.00 30.82 280 PHE A C 1
ATOM 1977 O O . PHE A 1 261 ? -4.015 58.237 7.834 1.00 32.72 280 PHE A O 1
ATOM 1985 N N . THR A 1 262 ? -2.905 58.025 5.931 1.00 28.20 281 THR A N 1
ATOM 1986 C CA . THR A 1 262 ? -3.205 59.396 5.536 1.00 28.65 281 THR A CA 1
ATOM 1987 C C . THR A 1 262 ? -3.911 59.514 4.191 1.00 27.82 281 THR A C 1
ATOM 1988 O O . THR A 1 262 ? -4.344 60.584 3.861 1.00 31.04 281 THR A O 1
ATOM 1992 N N . SER A 1 263 ? -3.989 58.456 3.378 1.00 24.87 282 SER A N 1
ATOM 1993 C CA . SER A 1 263 ? -4.624 58.588 2.067 1.00 25.23 282 SER A CA 1
ATOM 1994 C C . SER A 1 263 ? -6.062 59.077 2.166 1.00 24.89 282 SER A C 1
ATOM 1995 O O . SER A 1 263 ? -6.820 58.569 2.957 1.00 22.89 282 SER A O 1
ATOM 1998 N N . PRO A 1 264 ? -6.453 60.040 1.329 1.00 27.31 283 PRO A N 1
ATOM 1999 C CA . PRO A 1 264 ? -7.866 60.465 1.373 1.00 26.86 283 PRO A CA 1
ATOM 2000 C C . PRO A 1 264 ? -8.822 59.341 0.962 1.00 27.60 283 PRO A C 1
ATOM 2001 O O . PRO A 1 264 ? -10.010 59.456 1.180 1.00 24.70 283 PRO A O 1
ATOM 2005 N N . ASN A 1 265 ? -8.301 58.262 0.389 1.00 26.09 284 ASN A N 1
ATOM 2006 C CA . ASN A 1 265 ? -9.155 57.119 0.046 1.00 25.89 284 ASN A CA 1
ATOM 2007 C C . ASN A 1 265 ? -9.529 56.252 1.238 1.00 24.58 284 ASN A C 1
ATOM 2008 O O . ASN A 1 265 ? -10.403 55.362 1.101 1.00 26.06 284 ASN A O 1
ATOM 2013 N N . LEU A 1 266 ? -8.866 56.460 2.381 1.00 21.31 285 LEU A N 1
ATOM 2014 C CA . LEU A 1 266 ? -9.160 55.639 3.601 1.00 24.77 285 LEU A CA 1
ATOM 2015 C C . LEU A 1 266 ? -10.590 55.870 4.035 1.00 25.55 285 LEU A C 1
ATOM 2016 O O . LEU A 1 266 ? -11.067 57.011 3.981 1.00 25.30 285 LEU A O 1
ATOM 2021 N N . VAL A 1 267 ? -11.278 54.790 4.415 1.00 24.75 286 VAL A N 1
ATOM 2022 C CA A VAL A 1 267 ? -12.588 54.918 5.023 0.60 23.27 286 VAL A CA 1
ATOM 2023 C CA B VAL A 1 267 ? -12.616 54.825 4.996 0.40 24.38 286 VAL A CA 1
ATOM 2024 C C . VAL A 1 267 ? -12.621 54.466 6.491 1.00 24.64 286 VAL A C 1
ATOM 2025 O O . VAL A 1 267 ? -13.438 54.973 7.256 1.00 23.73 286 VAL A O 1
ATOM 2032 N N A SER A 1 268 ? -11.695 53.598 6.891 0.50 24.06 287 SER A N 1
ATOM 2033 N N B SER A 1 268 ? -11.762 53.534 6.897 0.50 23.66 287 SER A N 1
ATOM 2034 C CA A SER A 1 268 ? -11.728 53.004 8.215 0.50 23.43 287 SER A CA 1
ATOM 2035 C CA B SER A 1 268 ? -11.740 53.074 8.281 0.50 22.35 287 SER A CA 1
ATOM 2036 C C A SER A 1 268 ? -10.334 52.545 8.640 0.50 23.35 287 SER A C 1
ATOM 2037 C C B SER A 1 268 ? -10.364 52.540 8.653 0.50 22.73 287 SER A C 1
ATOM 2038 O O A SER A 1 268 ? -9.508 52.137 7.802 0.50 25.79 287 SER A O 1
ATOM 2039 O O B SER A 1 268 ? -9.583 52.086 7.800 0.50 25.61 287 SER A O 1
ATOM 2044 N N . ILE A 1 269 ? -10.053 52.686 9.934 1.00 22.70 288 ILE A N 1
ATOM 2045 C CA . ILE A 1 269 ? -8.801 52.241 10.524 1.00 24.61 288 ILE A CA 1
ATOM 2046 C C . ILE A 1 269 ? -9.011 51.579 11.882 1.00 26.07 288 ILE A C 1
ATOM 2047 O O . ILE A 1 269 ? -9.730 52.118 12.714 1.00 26.70 288 ILE A O 1
ATOM 2052 N N . ALA A 1 270 ? -8.403 50.410 12.092 1.00 26.16 289 ALA A N 1
ATOM 2053 C CA . ALA A 1 270 ? -8.303 49.771 13.421 1.00 22.16 289 ALA A CA 1
ATOM 2054 C C . ALA A 1 270 ? -6.806 49.755 13.801 1.00 24.36 289 ALA A C 1
ATOM 2055 O O . ALA A 1 270 ? -5.937 49.556 12.935 1.00 27.63 289 ALA A O 1
ATOM 2057 N N . ARG A 1 271 ? -6.479 50.034 15.059 1.00 25.76 290 ARG A N 1
ATOM 2058 C CA . ARG A 1 271 ? -5.053 50.102 15.480 1.00 22.60 290 ARG A CA 1
ATOM 2059 C C . ARG A 1 271 ? -4.891 49.920 16.977 1.00 26.12 290 ARG A C 1
ATOM 2060 O O . ARG A 1 271 ? -5.628 50.505 17.775 1.00 24.50 290 ARG A O 1
ATOM 2068 N N . ILE A 1 272 ? -3.917 49.108 17.368 1.00 25.99 291 ILE A N 1
ATOM 2069 C CA . ILE A 1 272 ? -3.678 48.857 18.790 1.00 26.55 291 ILE A CA 1
ATOM 2070 C C . ILE A 1 272 ? -3.223 50.172 19.445 1.00 24.60 291 ILE A C 1
ATOM 2071 O O . ILE A 1 272 ? -2.392 50.906 18.888 1.00 24.08 291 ILE A O 1
ATOM 2076 N N . ASP A 1 273 ? -3.774 50.456 20.622 1.00 24.43 292 ASP A N 1
ATOM 2077 C CA . ASP A 1 273 ? -3.373 51.626 21.406 1.00 25.65 292 ASP A CA 1
ATOM 2078 C C . ASP A 1 273 ? -2.845 51.291 22.804 1.00 24.19 292 ASP A C 1
ATOM 2079 O O . ASP A 1 273 ? -2.481 52.202 23.530 1.00 26.33 292 ASP A O 1
ATOM 2084 N N . ASP A 1 274 ? -2.812 50.020 23.200 1.00 24.61 293 ASP A N 1
ATOM 2085 C CA . ASP A 1 274 ? -2.317 49.647 24.541 1.00 25.08 293 ASP A CA 1
ATOM 2086 C C . ASP A 1 274 ? -1.327 48.483 24.463 1.00 24.81 293 ASP A C 1
ATOM 2087 O O . ASP A 1 274 ? -1.252 47.686 25.379 1.00 22.44 293 ASP A O 1
ATOM 2092 N N . ALA A 1 275 ? -0.550 48.411 23.385 1.00 23.50 294 ALA A N 1
ATOM 2093 C CA . ALA A 1 275 ? 0.495 47.406 23.255 1.00 23.98 294 ALA A CA 1
ATOM 2094 C C . ALA A 1 275 ? 1.518 47.512 24.380 1.00 26.87 294 ALA A C 1
ATOM 2095 O O . ALA A 1 275 ? 1.838 48.622 24.850 1.00 27.68 294 ALA A O 1
ATOM 2097 N N . LYS A 1 276 ? 1.996 46.355 24.841 1.00 24.65 295 LYS A N 1
ATOM 2098 C CA . LYS A 1 276 ? 3.012 46.317 25.897 1.00 24.51 295 LYS A CA 1
ATOM 2099 C C . LYS A 1 276 ? 3.960 45.137 25.709 1.00 25.55 295 LYS A C 1
ATOM 2100 O O . LYS A 1 276 ? 3.670 44.169 24.959 1.00 25.13 295 LYS A O 1
ATOM 2106 N N . GLU A 1 277 ? 5.074 45.190 26.417 1.00 24.06 296 GLU A N 1
ATOM 2107 C CA . GLU A 1 277 ? 5.926 44.013 26.526 1.00 24.88 296 GLU A CA 1
ATOM 2108 C C . GLU A 1 277 ? 5.254 43.006 27.441 1.00 24.87 296 GLU A C 1
ATOM 2109 O O . GLU A 1 277 ? 4.836 43.345 28.505 1.00 24.22 296 GLU A O 1
ATOM 2115 N N . THR A 1 278 ? 5.110 41.777 26.989 1.00 24.98 297 THR A N 1
ATOM 2116 C CA . THR A 1 278 ? 4.486 40.746 27.781 1.00 25.26 297 THR A CA 1
ATOM 2117 C C . THR A 1 278 ? 4.930 39.376 27.281 1.00 27.25 297 THR A C 1
ATOM 2118 O O . THR A 1 278 ? 5.071 39.181 26.079 1.00 24.87 297 THR A O 1
ATOM 2122 N N . ASP A 1 279 ? 5.145 38.441 28.208 1.00 27.45 298 ASP A N 1
ATOM 2123 C CA A ASP A 1 279 ? 5.475 37.067 27.869 0.50 27.80 298 ASP A CA 1
ATOM 2124 C CA B ASP A 1 279 ? 5.462 37.072 27.814 0.50 27.82 298 ASP A CA 1
ATOM 2125 C C . ASP A 1 279 ? 4.238 36.166 27.989 1.00 27.02 298 ASP A C 1
ATOM 2126 O O . ASP A 1 279 ? 4.340 34.968 27.965 1.00 25.58 298 ASP A O 1
ATOM 2135 N N . GLU A 1 280 ? 3.064 36.753 28.140 1.00 27.50 299 GLU A N 1
ATOM 2136 C CA . GLU A 1 280 ? 1.861 35.938 28.159 1.00 28.20 299 GLU A CA 1
ATOM 2137 C C . GLU A 1 280 ? 1.017 36.322 26.952 1.00 27.23 299 GLU A C 1
ATOM 2138 O O . GLU A 1 280 ? 1.019 37.484 26.539 1.00 25.54 299 GLU A O 1
ATOM 2141 N N . TRP A 1 281 ? 0.330 35.340 26.365 1.00 28.57 300 TRP A N 1
ATOM 2142 C CA . TRP A 1 281 ? -0.532 35.588 25.205 1.00 27.80 300 TRP A CA 1
ATOM 2143 C C . TRP A 1 281 ? -1.599 36.552 25.645 1.00 28.46 300 TRP A C 1
ATOM 2144 O O . TRP A 1 281 ? -2.352 36.251 26.575 1.00 24.51 300 TRP A O 1
ATOM 2155 N N . THR A 1 282 ? -1.657 37.703 24.988 1.00 25.56 301 THR A N 1
ATOM 2156 C CA . THR A 1 282 ? -2.495 38.806 25.426 1.00 25.21 301 THR A CA 1
ATOM 2157 C C . THR A 1 282 ? -3.477 39.098 24.311 1.00 25.11 301 THR A C 1
ATOM 2158 O O . THR A 1 282 ? -3.082 39.222 23.156 1.00 28.12 301 THR A O 1
ATOM 2162 N N . TYR A 1 283 ? -4.750 39.219 24.665 1.00 25.17 302 TYR A N 1
ATOM 2163 C CA . TYR A 1 283 ? -5.822 39.407 23.718 1.00 26.96 302 TYR A CA 1
ATOM 2164 C C . TYR A 1 283 ? -5.892 40.854 23.265 1.00 28.53 302 TYR A C 1
ATOM 2165 O O . TYR A 1 283 ? -5.682 41.759 24.077 1.00 28.07 302 TYR A O 1
ATOM 2174 N N . PHE A 1 284 ? -6.123 41.067 21.965 1.00 25.34 303 PHE A N 1
ATOM 2175 C CA . PHE A 1 284 ? -6.446 42.377 21.463 1.00 24.71 303 PHE A CA 1
ATOM 2176 C C . PHE A 1 284 ? -7.741 42.297 20.694 1.00 27.42 303 PHE A C 1
ATOM 2177 O O . PHE A 1 284 ? -8.059 41.278 20.080 1.00 27.13 303 PHE A O 1
ATOM 2185 N N . LYS A 1 285 ? -8.510 43.369 20.745 1.00 28.91 304 LYS A N 1
ATOM 2186 C CA . LYS A 1 285 ? -9.746 43.442 19.979 1.00 29.38 304 LYS A CA 1
ATOM 2187 C C . LYS A 1 285 ? -9.953 44.864 19.539 1.00 27.94 304 LYS A C 1
ATOM 2188 O O . LYS A 1 285 ? -10.462 45.674 20.278 1.00 30.79 304 LYS A O 1
ATOM 2194 N N . LEU A 1 286 ? -9.566 45.148 18.305 1.00 28.62 305 LEU A N 1
ATOM 2195 C CA . LEU A 1 286 ? -9.405 46.508 17.832 1.00 24.79 305 LEU A CA 1
ATOM 2196 C C . LEU A 1 286 ? -10.608 46.902 17.020 1.00 24.52 305 LEU A C 1
ATOM 2197 O O . LEU A 1 286 ? -10.830 46.335 15.977 1.00 23.48 305 LEU A O 1
ATOM 2202 N N . PRO A 1 287 ? -11.383 47.891 17.489 1.00 23.35 306 PRO A N 1
ATOM 2203 C CA . PRO A 1 287 ? -12.487 48.319 16.664 1.00 24.46 306 PRO A CA 1
ATOM 2204 C C . PRO A 1 287 ? -12.053 49.100 15.431 1.00 26.25 306 PRO A C 1
ATOM 2205 O O . PRO A 1 287 ? -11.115 49.920 15.486 1.00 24.68 306 PRO A O 1
ATOM 2209 N N . PHE A 1 288 ? -12.738 48.843 14.315 1.00 26.64 307 PHE A N 1
ATOM 2210 C CA . PHE A 1 288 ? -12.564 49.690 13.143 1.00 26.46 307 PHE A CA 1
ATOM 2211 C C . PHE A 1 288 ? -13.288 51.020 13.398 1.00 24.97 307 PHE A C 1
ATOM 2212 O O . PHE A 1 288 ? -14.426 51.039 13.843 1.00 27.15 307 PHE A O 1
ATOM 2220 N N . HIS A 1 289 ? -12.574 52.114 13.214 1.00 23.65 308 HIS A N 1
ATOM 2221 C CA . HIS A 1 289 ? -13.160 53.435 13.312 1.00 26.40 308 HIS A CA 1
ATOM 2222 C C . HIS A 1 289 ? -13.547 53.898 11.890 1.00 25.37 308 HIS A C 1
ATOM 2223 O O . HIS A 1 289 ? -12.668 54.001 11.077 1.00 26.89 308 HIS A O 1
ATOM 2238 N N . LEU A 1 291 ? -13.874 56.798 9.481 1.00 22.15 310 LEU A N 1
ATOM 2239 C CA . LEU A 1 291 ? -13.306 58.149 9.526 1.00 20.90 310 LEU A CA 1
ATOM 2240 C C . LEU A 1 291 ? -14.293 59.239 9.219 1.00 21.41 310 LEU A C 1
ATOM 2241 O O . LEU A 1 291 ? -15.311 59.023 8.518 1.00 20.48 310 LEU A O 1
ATOM 2246 N N . SER A 1 292 ? -14.001 60.422 9.756 1.00 19.69 311 SER A N 1
ATOM 2247 C CA . SER A 1 292 ? -14.877 61.576 9.601 1.00 21.91 311 SER A CA 1
ATOM 2248 C C . SER A 1 292 ? -15.121 61.916 8.112 1.00 21.67 311 SER A C 1
ATOM 2249 O O . SER A 1 292 ? -14.213 61.884 7.326 1.00 23.02 311 SER A O 1
ATOM 2252 N N . GLY A 1 293 ? -16.358 62.187 7.751 1.00 24.05 312 GLY A N 1
ATOM 2253 C CA . GLY A 1 293 ? -16.715 62.517 6.374 1.00 24.42 312 GLY A CA 1
ATOM 2254 C C . GLY A 1 293 ? -16.514 61.367 5.389 1.00 26.03 312 GLY A C 1
ATOM 2255 O O . GLY A 1 293 ? -16.512 61.591 4.188 1.00 25.29 312 GLY A O 1
ATOM 2256 N N . LYS A 1 294 ? -16.305 60.141 5.866 1.00 23.51 313 LYS A N 1
ATOM 2257 C CA A LYS A 1 294 ? -16.218 58.999 4.965 0.60 24.96 313 LYS A CA 1
ATOM 2258 C CA B LYS A 1 294 ? -16.227 58.992 4.971 0.40 24.93 313 LYS A CA 1
ATOM 2259 C C . LYS A 1 294 ? -17.436 58.091 5.185 1.00 27.72 313 LYS A C 1
ATOM 2260 O O . LYS A 1 294 ? -18.129 58.189 6.215 1.00 28.60 313 LYS A O 1
ATOM 2271 N N . TYR A 1 295 ? -17.725 57.250 4.190 1.00 29.90 314 TYR A N 1
ATOM 2272 C CA . TYR A 1 295 ? -18.837 56.282 4.276 1.00 31.28 314 TYR A CA 1
ATOM 2273 C C . TYR A 1 295 ? -18.581 55.068 3.386 1.00 32.98 314 TYR A C 1
ATOM 2274 O O . TYR A 1 295 ? -17.927 55.175 2.354 1.00 35.54 314 TYR A O 1
ATOM 2283 N N . ILE A 1 296 ? -19.041 53.906 3.829 1.00 33.27 315 ILE A N 1
ATOM 2284 C CA . ILE A 1 296 ? -18.952 52.677 3.052 1.00 34.11 315 ILE A CA 1
ATOM 2285 C C . ILE A 1 296 ? -20.210 52.536 2.219 1.00 34.57 315 ILE A C 1
ATOM 2286 O O . ILE A 1 296 ? -21.301 52.326 2.729 1.00 33.71 315 ILE A O 1
ATOM 2291 N N . ASP A 1 297 ? -20.071 52.700 0.914 1.00 33.66 316 ASP A N 1
ATOM 2292 C CA . ASP A 1 297 ? -21.221 52.607 0.032 1.00 31.10 316 ASP A CA 1
ATOM 2293 C C . ASP A 1 297 ? -21.517 51.137 -0.279 1.00 31.53 316 ASP A C 1
ATOM 2294 O O . ASP A 1 297 ? -20.619 50.413 -0.708 1.00 30.13 316 ASP A O 1
ATOM 2299 N N . LYS A 1 298 ? -22.786 50.742 -0.140 1.00 32.62 317 LYS A N 1
ATOM 2300 C CA . LYS A 1 298 ? -23.245 49.350 -0.302 1.00 32.03 317 LYS A CA 1
ATOM 2301 C C . LYS A 1 298 ? -22.925 48.785 -1.665 1.00 29.86 317 LYS A C 1
ATOM 2302 O O . LYS A 1 298 ? -22.366 47.693 -1.773 1.00 30.92 317 LYS A O 1
ATOM 2304 N N . GLU A 1 299 ? -23.278 49.529 -2.702 1.00 27.69 318 GLU A N 1
ATOM 2305 C CA . GLU A 1 299 ? -23.039 49.099 -4.073 1.00 27.04 318 GLU A CA 1
ATOM 2306 C C . GLU A 1 299 ? -21.529 49.021 -4.416 1.00 28.43 318 GLU A C 1
ATOM 2307 O O . GLU A 1 299 ? -21.112 48.096 -5.110 1.00 24.57 318 GLU A O 1
ATOM 2310 N N . LYS A 1 300 ? -20.718 49.971 -3.939 1.00 27.52 319 LYS A N 1
ATOM 2311 C CA . LYS A 1 300 ? -19.267 49.867 -4.151 1.00 28.75 319 LYS A CA 1
ATOM 2312 C C . LYS A 1 300 ? -18.754 48.626 -3.440 1.00 24.58 319 LYS A C 1
ATOM 2313 O O . LYS A 1 300 ? -17.913 47.898 -3.966 1.00 27.46 319 LYS A O 1
ATOM 2319 N N . LEU A 1 301 ? -19.273 48.378 -2.240 1.00 25.26 320 LEU A N 1
ATOM 2320 C CA . LEU A 1 301 ? -18.823 47.249 -1.433 1.00 25.09 320 LEU A CA 1
ATOM 2321 C C . LEU A 1 301 ? -19.057 45.919 -2.156 1.00 27.48 320 LEU A C 1
ATOM 2322 O O . LEU A 1 301 ? -18.132 45.115 -2.316 1.00 27.88 320 LEU A O 1
ATOM 2327 N N . THR A 1 302 ? -20.287 45.714 -2.619 1.00 28.31 321 THR A N 1
ATOM 2328 C CA . THR A 1 302 ? -20.656 44.473 -3.280 1.00 27.96 321 THR A CA 1
ATOM 2329 C C . THR A 1 302 ? -19.885 44.342 -4.607 1.00 28.08 321 THR A C 1
ATOM 2330 O O . THR A 1 302 ? -19.540 43.232 -4.995 1.00 26.73 321 THR A O 1
ATOM 2334 N N . ALA A 1 303 ? -19.592 45.466 -5.273 1.00 26.68 322 ALA A N 1
ATOM 2335 C CA . ALA A 1 303 ? -18.804 45.458 -6.504 1.00 27.54 322 ALA A CA 1
ATOM 2336 C C . ALA A 1 303 ? -17.300 45.240 -6.290 1.00 28.72 322 ALA A C 1
ATOM 2337 O O . ALA A 1 303 ? -16.567 45.090 -7.266 1.00 28.62 322 ALA A O 1
ATOM 2339 N N . GLY A 1 304 ? -16.836 45.251 -5.036 1.00 27.17 323 GLY A N 1
ATOM 2340 C CA . GLY A 1 304 ? -15.426 45.024 -4.756 1.00 27.76 323 GLY A CA 1
ATOM 2341 C C . GLY A 1 304 ? -14.513 46.244 -4.881 1.00 27.69 323 GLY A C 1
ATOM 2342 O O . GLY A 1 304 ? -13.304 46.085 -5.095 1.00 27.47 323 GLY A O 1
ATOM 2343 N N . LYS A 1 305 ? -15.076 47.438 -4.707 1.00 26.77 324 LYS A N 1
ATOM 2344 C CA . LYS A 1 305 ? -14.335 48.715 -4.775 1.00 27.18 324 LYS A CA 1
ATOM 2345 C C . LYS A 1 305 ? -13.599 49.095 -3.487 1.00 25.58 324 LYS A C 1
ATOM 2346 O O . LYS A 1 305 ? -12.985 50.157 -3.439 1.00 25.50 324 LYS A O 1
ATOM 2352 N N . TYR A 1 306 ? -13.644 48.247 -2.453 1.00 23.03 325 TYR A N 1
ATOM 2353 C CA . TYR A 1 306 ? -12.881 48.508 -1.212 1.00 23.81 325 TYR A CA 1
ATOM 2354 C C . TYR A 1 306 ? -11.902 47.385 -0.971 1.00 24.13 325 TYR A C 1
ATOM 2355 O O . TYR A 1 306 ? -12.205 46.215 -1.227 1.00 24.86 325 TYR A O 1
ATOM 2364 N N . ASN A 1 307 ? -10.720 47.762 -0.482 1.00 23.56 326 ASN A N 1
ATOM 2365 C CA . ASN A 1 307 ? -9.731 46.839 -0.035 1.00 21.59 326 ASN A CA 1
ATOM 2366 C C . ASN A 1 307 ? -9.562 46.961 1.453 1.00 23.91 326 ASN A C 1
ATOM 2367 O O . ASN A 1 307 ? -9.718 48.053 2.044 1.00 24.05 326 ASN A O 1
ATOM 2372 N N . VAL A 1 308 ? -9.137 45.851 2.047 1.00 22.11 327 VAL A N 1
ATOM 2373 C CA . VAL A 1 308 ? -8.747 45.828 3.426 1.00 23.83 327 VAL A CA 1
ATOM 2374 C C . VAL A 1 308 ? -7.335 45.304 3.483 1.00 22.96 327 VAL A C 1
ATOM 2375 O O . VAL A 1 308 ? -6.980 44.381 2.724 1.00 24.67 327 VAL A O 1
ATOM 2379 N N . ALA A 1 309 ? -6.535 45.896 4.371 1.00 23.49 328 ALA A N 1
ATOM 2380 C CA . ALA A 1 309 ? -5.228 45.372 4.768 1.00 24.69 328 ALA A CA 1
ATOM 2381 C C . ALA A 1 309 ? -5.166 45.171 6.271 1.00 26.75 328 ALA A C 1
ATOM 2382 O O . ALA A 1 309 ? -5.730 45.967 7.044 1.00 25.74 328 ALA A O 1
ATOM 2384 N N . ILE A 1 310 ? -4.434 44.138 6.676 1.00 23.17 329 ILE A N 1
ATOM 2385 C CA . ILE A 1 310 ? -4.064 43.870 8.060 1.00 23.52 329 ILE A CA 1
ATOM 2386 C C . ILE A 1 310 ? -2.546 43.869 8.058 1.00 24.09 329 ILE A C 1
ATOM 2387 O O . ILE A 1 310 ? -1.913 43.275 7.155 1.00 25.29 329 ILE A O 1
ATOM 2392 N N . VAL A 1 311 ? -1.969 44.537 9.044 1.00 24.29 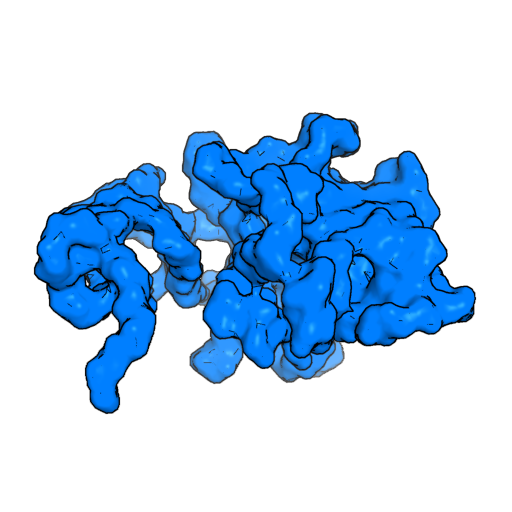330 VAL A N 1
ATOM 2393 C CA . VAL A 1 311 ? -0.521 44.672 9.153 1.00 24.69 330 VAL A CA 1
ATOM 2394 C C . VAL A 1 311 ? -0.045 44.446 10.590 1.00 24.48 330 VAL A C 1
ATOM 2395 O O . VAL A 1 311 ? -0.640 45.009 11.559 1.00 25.70 330 VAL A O 1
ATOM 2399 N N . PHE A 1 312 ? 0.996 43.616 10.708 1.00 25.69 331 PHE A N 1
ATOM 2400 C CA . PHE A 1 312 ? 1.741 43.359 11.933 1.00 25.33 331 PHE A CA 1
ATOM 2401 C C . PHE A 1 312 ? 3.194 43.746 11.724 1.00 23.49 331 PHE A C 1
ATOM 2402 O O . PHE A 1 312 ? 3.763 43.454 10.668 1.00 26.16 331 PHE A O 1
ATOM 2410 N N . THR A 1 313 ? 3.788 44.390 12.716 1.00 24.01 332 THR A N 1
ATOM 2411 C CA . THR A 1 313 ? 5.235 44.674 12.688 1.00 24.07 332 THR A CA 1
ATOM 2412 C C . THR A 1 313 ? 5.851 44.683 14.100 1.00 21.93 332 THR A C 1
ATOM 2413 O O . THR A 1 313 ? 5.250 45.174 15.065 1.00 25.25 332 THR A O 1
ATOM 2417 N N . SER A 1 314 ? 7.068 44.168 14.204 1.00 22.75 333 SER A N 1
ATOM 2418 C CA . SER A 1 314 ? 7.793 44.075 15.457 1.00 24.18 333 SER A CA 1
ATOM 2419 C C . SER A 1 314 ? 8.361 45.434 15.909 1.00 24.33 333 SER A C 1
ATOM 2420 O O . SER A 1 314 ? 8.793 45.565 17.036 1.00 24.84 333 SER A O 1
ATOM 2423 N N . SER A 1 315 ? 8.390 46.423 15.019 1.00 22.46 334 SER A N 1
ATOM 2424 C CA . SER A 1 315 ? 8.951 47.753 15.327 1.00 20.22 334 SER A CA 1
ATOM 2425 C C . SER A 1 315 ? 8.085 48.839 14.663 1.00 23.72 334 SER A C 1
ATOM 2426 O O . SER A 1 315 ? 8.058 48.987 13.452 1.00 21.77 334 SER A O 1
ATOM 2429 N N . LEU A 1 316 ? 7.371 49.578 15.492 1.00 27.36 335 LEU A N 1
ATOM 2430 C CA . LEU A 1 316 ? 6.387 50.528 15.064 1.00 26.86 335 LEU A CA 1
ATOM 2431 C C . LEU A 1 316 ? 6.945 51.495 14.025 1.00 24.40 335 LEU A C 1
ATOM 2432 O O . LEU A 1 316 ? 6.252 51.810 13.080 1.00 24.20 335 LEU A O 1
ATOM 2437 N N . GLU A 1 317 ? 8.166 51.980 14.221 1.00 24.41 336 GLU A N 1
ATOM 2438 C CA . GLU A 1 317 ? 8.789 52.884 13.265 1.00 25.86 336 GLU A CA 1
ATOM 2439 C C . GLU A 1 317 ? 9.927 52.209 12.508 1.00 28.06 336 GLU A C 1
ATOM 2440 O O . GLU A 1 317 ? 10.894 52.870 12.006 1.00 24.09 336 GLU A O 1
ATOM 2446 N N . GLY A 1 318 ? 9.867 50.900 12.450 1.00 25.20 337 GLY A N 1
ATOM 2447 C CA . GLY A 1 318 ? 10.923 50.171 11.743 1.00 30.27 337 GLY A CA 1
ATOM 2448 C C . GLY A 1 318 ? 11.013 50.453 10.274 1.00 29.23 337 GLY A C 1
ATOM 2449 O O . GLY A 1 318 ? 12.086 50.337 9.685 1.00 29.75 337 GLY A O 1
ATOM 2450 N N . ASP A 1 319 ? 9.890 50.842 9.687 1.00 27.64 338 ASP A N 1
ATOM 2451 C CA . ASP A 1 319 ? 9.836 51.193 8.290 1.00 26.79 338 ASP A CA 1
ATOM 2452 C C . ASP A 1 319 ? 10.630 52.469 7.958 1.00 26.64 338 ASP A C 1
ATOM 2453 O O . ASP A 1 319 ? 10.988 52.694 6.797 1.00 28.30 338 ASP A O 1
ATOM 2458 N N . HIS A 1 320 ? 10.899 53.286 8.982 1.00 26.32 339 HIS A N 1
ATOM 2459 C CA . HIS A 1 320 ? 11.833 54.400 8.899 1.00 25.06 339 HIS A CA 1
ATOM 2460 C C . HIS A 1 320 ? 13.164 54.103 9.643 1.00 28.59 339 HIS A C 1
ATOM 2461 O O . HIS A 1 320 ? 13.851 55.022 10.037 1.00 26.68 339 HIS A O 1
ATOM 2468 N N . PHE A 1 321 ? 13.477 52.829 9.878 1.00 25.62 340 PHE A N 1
ATOM 2469 C CA . PHE A 1 321 ? 14.736 52.414 10.525 1.00 25.51 340 PHE A CA 1
ATOM 2470 C C . PHE A 1 321 ? 14.933 52.902 11.956 1.00 25.84 340 PHE A C 1
ATOM 2471 O O . PHE A 1 321 ? 16.039 53.105 12.416 1.00 26.29 340 PHE A O 1
ATOM 2479 N N . ASN A 1 322 ? 13.830 53.046 12.666 1.00 26.12 341 ASN A N 1
ATOM 2480 C CA . ASN A 1 322 ? 13.861 53.332 14.076 1.00 27.86 341 ASN A CA 1
ATOM 2481 C C . ASN A 1 322 ? 13.296 52.165 14.836 1.00 25.95 341 ASN A C 1
ATOM 2482 O O . ASN A 1 322 ? 12.113 51.821 14.681 1.00 27.83 341 ASN A O 1
ATOM 2487 N N . GLY A 1 323 ? 14.109 51.570 15.695 1.00 24.67 342 GLY A N 1
ATOM 2488 C CA . GLY A 1 323 ? 13.700 50.297 16.321 1.00 27.23 342 GLY A CA 1
ATOM 2489 C C . GLY A 1 323 ? 14.840 49.626 17.029 1.00 26.74 342 GLY A C 1
ATOM 2490 O O . GLY A 1 323 ? 15.949 50.117 16.994 1.00 24.18 342 GLY A O 1
ATOM 2491 N N . ALA A 1 324 ? 14.572 48.495 17.662 1.00 26.81 343 ALA A N 1
ATOM 2492 C CA . ALA A 1 324 ? 15.642 47.751 18.333 1.00 27.39 343 ALA A CA 1
ATOM 2493 C C . ALA A 1 324 ? 15.825 46.380 17.704 1.00 26.52 343 ALA A C 1
ATOM 2494 O O . ALA A 1 324 ? 14.869 45.594 17.582 1.00 24.92 343 ALA A O 1
ATOM 2496 N N . ILE A 1 325 ? 17.055 46.049 17.358 1.00 25.63 344 ILE A N 1
ATOM 2497 C CA . ILE A 1 325 ? 17.329 44.735 16.861 1.00 25.61 344 ILE A CA 1
ATOM 2498 C C . ILE A 1 325 ? 16.941 43.760 17.953 1.00 25.68 344 ILE A C 1
ATOM 2499 O O . ILE A 1 325 ? 17.233 43.982 19.112 1.00 23.86 344 ILE A O 1
ATOM 2504 N N . GLY A 1 326 ? 16.267 42.685 17.580 1.00 24.65 345 GLY A N 1
ATOM 2505 C CA . GLY A 1 326 ? 15.823 41.682 18.568 1.00 25.01 345 GLY A CA 1
ATOM 2506 C C . GLY A 1 326 ? 14.380 41.878 19.036 1.00 25.28 345 GLY A C 1
ATOM 2507 O O . GLY A 1 326 ? 13.840 41.017 19.684 1.00 23.61 345 GLY A O 1
ATOM 2508 N N . SER A 1 327 ? 13.747 43.010 18.725 1.00 25.37 346 SER A N 1
ATOM 2509 C CA . SER A 1 327 ? 12.327 43.176 19.073 1.00 24.81 346 SER A CA 1
ATOM 2510 C C . SER A 1 327 ? 11.553 42.036 18.468 1.00 24.13 346 SER A C 1
ATOM 2511 O O . SER A 1 327 ? 11.736 41.765 17.293 1.00 26.33 346 SER A O 1
ATOM 2514 N N . THR A 1 328 ? 10.718 41.343 19.271 1.00 26.04 347 THR A N 1
ATOM 2515 C CA . THR A 1 328 ? 10.050 40.090 18.860 1.00 24.29 347 THR A CA 1
ATOM 2516 C C . THR A 1 328 ? 8.553 40.150 19.153 1.00 26.36 347 THR A C 1
ATOM 2517 O O . THR A 1 328 ? 8.147 40.317 20.307 1.00 24.70 347 THR A O 1
ATOM 2521 N N . LEU A 1 329 ? 7.752 40.068 18.086 1.00 24.04 348 LEU A N 1
ATOM 2522 C CA . LEU A 1 329 ? 6.318 40.035 18.157 1.00 26.06 348 LEU A CA 1
ATOM 2523 C C . LEU A 1 329 ? 5.883 38.650 17.689 1.00 25.03 348 LEU A C 1
ATOM 2524 O O . LEU A 1 329 ? 6.208 38.253 16.567 1.00 24.36 348 LEU A O 1
ATOM 2529 N N . LEU A 1 330 ? 5.201 37.925 18.568 1.00 22.74 349 LEU A N 1
ATOM 2530 C CA . LEU A 1 330 ? 4.502 36.676 18.235 1.00 23.91 349 LEU A CA 1
ATOM 2531 C C . LEU A 1 330 ? 3.010 36.912 18.097 1.00 22.49 349 LEU A C 1
ATOM 2532 O O . LEU A 1 330 ? 2.410 37.620 18.907 1.00 27.62 349 LEU A O 1
ATOM 2537 N N . ILE A 1 331 ? 2.403 36.344 17.050 1.00 22.93 350 ILE A N 1
ATOM 2538 C CA . ILE A 1 331 ? 0.995 36.566 16.767 1.00 19.79 350 ILE A CA 1
ATOM 2539 C C . ILE A 1 331 ? 0.328 35.241 16.528 1.00 22.24 350 ILE A C 1
ATOM 2540 O O . ILE A 1 331 ? 0.904 34.378 15.853 1.00 24.99 350 ILE A O 1
ATOM 2545 N N . ASP A 1 332 ? -0.854 35.037 17.119 1.00 21.90 351 ASP A N 1
ATOM 2546 C CA . ASP A 1 332 ? -1.618 33.838 16.844 1.00 23.22 351 ASP A CA 1
ATOM 2547 C C . ASP A 1 332 ? -3.120 34.058 16.997 1.00 25.16 351 ASP A C 1
ATOM 2548 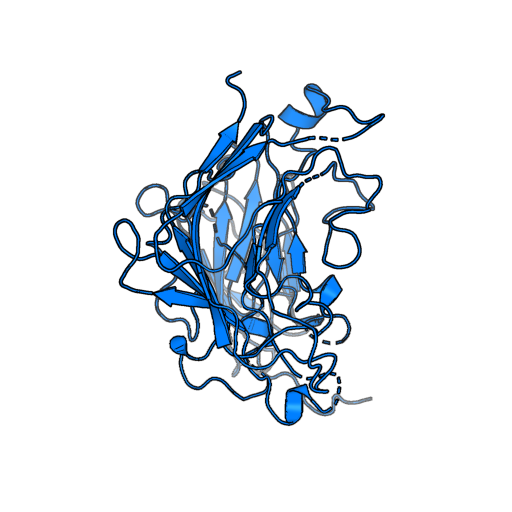O O . ASP A 1 332 ? -3.563 35.010 17.660 1.00 23.55 351 ASP A O 1
ATOM 2553 N N . GLU A 1 333 ? -3.894 33.165 16.373 1.00 25.41 352 GLU A N 1
ATOM 2554 C CA . GLU A 1 333 ? -5.367 33.113 16.519 1.00 25.36 352 GLU A CA 1
ATOM 2555 C C . GLU A 1 333 ? -6.034 34.461 16.211 1.00 26.23 352 GLU A C 1
ATOM 2556 O O . GLU A 1 333 ? -6.785 35.012 17.027 1.00 25.19 352 GLU A O 1
ATOM 2562 N N . VAL A 1 334 ? -5.790 34.990 15.021 1.00 25.13 353 VAL A N 1
ATOM 2563 C CA . VAL A 1 334 ? -6.306 36.304 14.695 1.00 25.28 353 VAL A CA 1
ATOM 2564 C C . VAL A 1 334 ? -7.579 36.103 13.896 1.00 25.46 353 VAL A C 1
ATOM 2565 O O . VAL A 1 334 ? -7.694 35.148 13.126 1.00 20.85 353 VAL A O 1
ATOM 2569 N N . GLU A 1 335 ? -8.495 37.055 14.029 1.00 25.01 354 GLU A N 1
ATOM 2570 C CA . GLU A 1 335 ? -9.704 37.062 13.245 1.00 26.28 354 GLU A CA 1
ATOM 2571 C C . GLU A 1 335 ? -10.038 38.453 12.734 1.00 26.13 354 GLU A C 1
ATOM 2572 O O . GLU A 1 335 ? -10.056 39.424 13.487 1.00 27.04 354 GLU A O 1
ATOM 2578 N N . LEU A 1 336 ? -10.358 38.551 11.454 1.00 26.12 355 LEU A N 1
ATOM 2579 C CA . LEU A 1 336 ? -11.035 39.747 10.927 1.00 25.00 355 LEU A CA 1
ATOM 2580 C C . LEU A 1 336 ? -12.558 39.565 11.060 1.00 27.11 355 LEU A C 1
ATOM 2581 O O . LEU A 1 336 ? -13.181 38.773 10.332 1.00 26.44 355 LEU A O 1
ATOM 2586 N N . ILE A 1 337 ? -13.159 40.272 12.017 1.00 26.64 356 ILE A N 1
ATOM 2587 C CA . ILE A 1 337 ? -14.593 40.147 12.304 1.00 24.32 356 ILE A CA 1
ATOM 2588 C C . ILE A 1 337 ? -15.317 41.238 11.516 1.00 24.65 356 ILE A C 1
ATOM 2589 O O . ILE A 1 337 ? -14.899 42.401 11.523 1.00 23.87 356 ILE A O 1
ATOM 2594 N N . TYR A 1 338 ? -16.374 40.838 10.828 1.00 24.87 357 TYR A N 1
ATOM 2595 C CA . TYR A 1 338 ? -17.190 41.736 10.024 1.00 25.98 357 TYR A CA 1
ATOM 2596 C C . TYR A 1 338 ? -18.702 41.600 10.315 1.00 28.30 357 TYR A C 1
ATOM 2597 O O . TYR A 1 338 ? -19.183 40.601 10.886 1.00 26.51 357 TYR A O 1
ATOM 2606 N N . ARG A 1 339 ? -19.444 42.631 9.943 1.00 29.09 358 ARG A N 1
ATOM 2607 C CA . ARG A 1 339 ? -20.877 42.673 10.271 1.00 32.95 358 ARG A CA 1
ATOM 2608 C C . ARG A 1 339 ? -21.652 41.639 9.457 1.00 37.06 358 ARG A C 1
ATOM 2609 O O . ARG A 1 339 ? -21.398 41.525 8.254 1.00 36.71 358 ARG A O 1
ATOM 2617 N N . SER A 1 340 ? -22.595 40.909 10.092 1.00 41.36 359 SER A N 1
ATOM 2618 C CA . SER A 1 340 ? -23.443 39.936 9.344 1.00 46.48 359 SER A CA 1
ATOM 2619 C C . SER A 1 340 ? -24.441 40.669 8.441 1.00 48.41 359 SER A C 1
ATOM 2620 O O . SER A 1 340 ? -25.021 41.668 8.860 1.00 48.17 359 SER A O 1
ATOM 2623 N N . GLU A 1 341 ? -24.612 40.162 7.211 1.00 52.59 360 GLU A N 1
ATOM 2624 C CA . GLU A 1 341 ? -25.400 40.812 6.136 1.00 55.07 360 GLU A CA 1
ATOM 2625 C C . GLU A 1 341 ? -26.757 40.136 5.820 1.00 54.56 360 GLU A C 1
ATOM 2626 O O . GLU A 1 341 ? -27.430 39.594 6.699 1.00 53.75 360 GLU A O 1
#

Foldseek 3Di:
DDDPDDPQAKDFPAKDFPPFDFAGWADDRAETEAEGEAPDQQAWTFMATDMDPQKAKPPHHRGTHRQPDWDKMKIAHNVRPHIGIHTYHYQHDADDFWFFQQDFDPPDQATWTFDADVPRTNTKEWLQLLLVLVPDDGRVQGQWHWAQDAPPGIWIKGFKAWSPPSVLVQTIAWGKIKDAYAQNVVNVPVQVRFWFWDFHQFAFFKKKFWKAWDFADFKDQSNHTDDPDTFFKKKKKWFFADPVRSTDTSVDRPPDPGIQWMWIDDDTDHHPDIDMDITTIDDDPHDDDNVCSNVRRDIMMIMIILGPCVSNPTGHGGIMMIIGGIGRHGDDD

Solvent-accessible surface area: 16148 Å² total

Radius of gyration: 20.45 Å; Cα contacts (8 Å, |Δi|>4): 851; chains: 1; bounding box: 52×41×55 Å